Protein AF-G1VY86-F1 (afdb_monomer_lite)

pLDDT: mean 86.05, std 11.4, range [31.58, 97.0]

Sequence (255 aa):
QKHHSTPIHIIDHDHRFVSMQHLDGFFKLRDQIDYRALPAQANQNVLHMLYRDWKSFFAALADYKAHPDKYEAIPHIPRYADKDGYKPLIFTNQICKLRKDKHGWYVKFPKAVLQAGCVRDRYDLGKMDLHEQKLKEVRLIPNGDTIKLEIVCEIEIKEPTITIHEATRVTGIDIGVDNLMAIAFTSGHHPVLIKGNEIKAVNQYYNKQIAHYRSLLRTGKKDSKGIHQTKRMKRISEKRNRRVKDILHKAIQEK

Secondary structure (DSSP, 8-state):
------------SS--S--HHHHHHHHHHTT-HHHHSS-HHHHHHHHHHHHHHHHHHHHHHHHHHH-GGG-SS---PPPPPPTT----EEEETTT-EEEEETTEEEEE--THHHHTT-S-SEEEEES---TT-EEEEEEEEEETTEEEEEEEEE----------SS-SS-EEEEE-SSEEEEEEETTSPPPEEEE-HHHHHHHHHHHHHHHHHHHHHHTT--TTSS-S--HHHHHHHHHHHHHHHHHHHHHHH--

Radius of gyration: 25.01 Å; chains: 1; bounding box: 60×50×60 Å

Structure (mmCIF, N/CA/C/O backbone):
data_AF-G1VY86-F1
#
_entry.id   AF-G1VY86-F1
#
loop_
_atom_site.group_PDB
_atom_site.id
_atom_site.type_symbol
_atom_site.label_atom_id
_atom_site.label_alt_id
_atom_site.label_comp_id
_atom_site.label_asym_id
_atom_site.label_entity_id
_atom_site.label_seq_id
_atom_site.pdbx_PDB_ins_code
_atom_site.Cartn_x
_atom_site.Cartn_y
_atom_site.Cartn_z
_atom_site.occupancy
_atom_site.B_iso_or_equiv
_atom_site.auth_seq_id
_atom_site.auth_comp_id
_atom_site.auth_asym_id
_atom_site.auth_atom_id
_atom_site.pdbx_PDB_model_num
ATOM 1 N N . GLN A 1 1 ? 33.615 -15.834 11.668 1.00 35.56 1 GLN A N 1
ATOM 2 C CA . GLN A 1 1 ? 32.212 -16.134 11.301 1.00 35.56 1 GLN A CA 1
ATOM 3 C C . GLN A 1 1 ? 32.220 -16.849 9.959 1.00 35.56 1 GLN A C 1
ATOM 5 O O . GLN A 1 1 ? 32.679 -16.274 8.984 1.00 35.56 1 GLN A O 1
ATOM 10 N N . LYS A 1 2 ? 31.823 -18.126 9.915 1.00 31.58 2 LYS A N 1
ATOM 11 C CA . LYS A 1 2 ? 31.758 -18.892 8.662 1.00 31.58 2 LYS A CA 1
ATOM 12 C C . LYS A 1 2 ? 30.559 -18.390 7.857 1.00 31.58 2 LYS A C 1
ATOM 14 O O . LYS A 1 2 ? 29.426 -18.602 8.279 1.00 31.58 2 LYS A O 1
ATOM 19 N N . HIS A 1 3 ? 30.799 -17.726 6.729 1.00 33.22 3 HIS A N 1
ATOM 20 C CA . HIS A 1 3 ? 29.753 -17.449 5.748 1.00 33.22 3 HIS A CA 1
ATOM 21 C C . HIS A 1 3 ? 29.180 -18.790 5.276 1.00 33.22 3 HIS A C 1
ATOM 23 O O . HIS A 1 3 ? 29.860 -19.550 4.595 1.00 33.22 3 HIS A O 1
ATOM 29 N N . HIS A 1 4 ? 27.957 -19.121 5.686 1.00 38.41 4 HIS A N 1
ATOM 30 C CA . HIS A 1 4 ? 27.205 -20.211 5.073 1.00 38.41 4 HIS A CA 1
ATOM 31 C C . HIS A 1 4 ? 26.697 -19.703 3.725 1.00 38.41 4 HIS A C 1
ATOM 33 O O . HIS A 1 4 ? 25.624 -19.110 3.626 1.00 38.41 4 HIS A O 1
ATOM 39 N N . SER A 1 5 ? 27.511 -19.863 2.684 1.00 48.50 5 SER A N 1
ATOM 40 C CA . SER A 1 5 ? 27.048 -19.738 1.309 1.00 48.50 5 SER A CA 1
ATOM 41 C C . SER A 1 5 ? 26.059 -20.868 1.048 1.00 48.50 5 SER A C 1
ATOM 43 O O . SER A 1 5 ? 26.436 -22.035 0.981 1.00 48.50 5 SER A O 1
ATOM 45 N N . THR A 1 6 ? 24.778 -20.513 0.942 1.00 49.41 6 THR A N 1
ATOM 46 C CA . THR A 1 6 ? 23.747 -21.419 0.416 1.00 49.41 6 THR A CA 1
ATOM 47 C C . THR A 1 6 ? 24.239 -21.947 -0.937 1.00 49.41 6 THR A C 1
ATOM 49 O O . THR A 1 6 ? 24.677 -21.126 -1.750 1.00 49.41 6 THR A O 1
ATOM 52 N N . PRO A 1 7 ? 24.227 -23.266 -1.192 1.00 55.12 7 PRO A N 1
ATOM 53 C CA . PRO A 1 7 ? 24.690 -23.802 -2.462 1.00 55.12 7 PRO A CA 1
ATOM 54 C C . PRO A 1 7 ? 23.873 -23.209 -3.613 1.00 55.12 7 PRO A C 1
ATOM 56 O O . PRO A 1 7 ? 22.641 -23.200 -3.614 1.00 55.12 7 PRO A O 1
ATOM 59 N N . ILE A 1 8 ? 24.597 -22.667 -4.583 1.00 59.53 8 ILE A N 1
ATOM 60 C CA . ILE A 1 8 ? 24.054 -22.090 -5.803 1.00 59.53 8 ILE A CA 1
ATOM 61 C C . ILE A 1 8 ? 23.658 -23.269 -6.710 1.00 59.53 8 ILE A C 1
ATOM 63 O O . ILE A 1 8 ? 24.521 -23.937 -7.271 1.00 59.53 8 ILE A O 1
ATOM 67 N N . HIS A 1 9 ? 22.358 -23.577 -6.791 1.00 65.38 9 HIS A N 1
ATOM 68 C CA . HIS A 1 9 ? 21.833 -24.672 -7.622 1.00 65.38 9 HIS A CA 1
ATOM 69 C C . HIS A 1 9 ? 22.041 -24.409 -9.117 1.00 65.38 9 HIS A C 1
ATOM 71 O O . HIS A 1 9 ? 21.532 -23.422 -9.639 1.00 65.38 9 HIS A O 1
ATOM 77 N N . ILE A 1 10 ? 22.739 -25.300 -9.815 1.00 68.00 10 ILE A N 1
ATOM 78 C CA . ILE A 1 10 ? 22.984 -25.160 -11.254 1.00 68.00 10 ILE A CA 1
ATOM 79 C C . ILE A 1 10 ? 21.644 -25.183 -12.003 1.00 68.00 10 ILE A C 1
ATOM 81 O O . ILE A 1 10 ? 20.788 -26.020 -11.729 1.00 68.00 10 ILE A O 1
ATOM 85 N N . ILE A 1 11 ? 21.457 -24.240 -12.930 1.00 74.88 11 ILE A N 1
ATOM 86 C CA . ILE A 1 11 ? 20.290 -24.221 -13.815 1.00 74.88 11 ILE A CA 1
ATOM 87 C C . ILE A 1 11 ? 20.431 -25.403 -14.775 1.00 74.88 11 ILE A C 1
ATOM 89 O O . ILE A 1 11 ? 21.336 -25.414 -15.610 1.00 74.88 11 ILE A O 1
ATOM 93 N N . ASP A 1 12 ? 19.538 -26.377 -14.661 1.00 75.94 12 ASP A N 1
ATOM 94 C CA . ASP A 1 12 ? 19.493 -27.553 -15.523 1.00 75.94 12 ASP A CA 1
ATOM 95 C C . ASP A 1 12 ? 18.091 -27.743 -16.128 1.00 75.94 12 ASP A C 1
ATOM 97 O O . ASP A 1 12 ? 17.200 -26.894 -15.998 1.00 75.94 12 ASP A O 1
ATOM 101 N N . HIS A 1 13 ? 17.912 -28.842 -16.860 1.00 70.75 13 HIS A N 1
ATOM 102 C CA . HIS A 1 13 ? 16.651 -29.157 -17.521 1.00 70.75 13 HIS A CA 1
ATOM 103 C C . HIS A 1 13 ? 15.474 -29.288 -16.538 1.00 70.75 13 HIS A C 1
ATOM 105 O O . HIS A 1 13 ? 14.350 -28.914 -16.894 1.00 70.75 13 HIS A O 1
ATOM 111 N N . ASP A 1 14 ? 15.744 -29.755 -15.320 1.00 70.56 14 ASP A N 1
ATOM 112 C CA . ASP A 1 14 ? 14.761 -30.090 -14.291 1.00 70.56 14 ASP A CA 1
ATOM 113 C C . ASP A 1 14 ? 14.561 -28.926 -13.297 1.00 70.56 14 ASP A C 1
ATOM 115 O O . ASP A 1 14 ? 13.495 -28.779 -12.700 1.00 70.56 14 ASP A O 1
ATOM 119 N N . HIS A 1 15 ? 15.532 -28.010 -13.212 1.00 70.62 15 HIS A N 1
ATOM 120 C CA . HIS A 1 15 ? 15.561 -26.832 -12.342 1.00 70.62 15 HIS A CA 1
ATOM 121 C C . HIS A 1 15 ? 15.729 -25.535 -13.144 1.00 70.62 15 HIS A C 1
ATOM 123 O O . HIS A 1 15 ? 16.612 -24.712 -12.898 1.00 70.62 15 HIS A O 1
ATOM 129 N N . ARG A 1 16 ? 14.823 -25.312 -14.101 1.00 76.06 16 ARG A N 1
ATOM 130 C CA . ARG A 1 16 ? 14.854 -24.130 -14.986 1.00 76.06 16 ARG A CA 1
ATOM 131 C C . ARG A 1 16 ? 14.574 -22.803 -14.272 1.00 76.06 16 ARG A C 1
ATOM 133 O O . ARG A 1 16 ? 14.819 -21.738 -14.838 1.00 76.06 16 ARG A O 1
ATOM 140 N N . PHE A 1 17 ? 14.011 -22.837 -13.062 1.00 80.00 17 PHE A N 1
ATOM 141 C CA . PHE A 1 17 ? 13.655 -21.622 -12.334 1.00 80.00 17 PHE A CA 1
ATOM 142 C C . PHE A 1 17 ? 14.870 -21.029 -11.617 1.00 80.00 17 PHE A C 1
ATOM 144 O O . PHE A 1 17 ? 15.338 -21.540 -10.600 1.00 80.00 17 PHE A O 1
ATOM 151 N N . VAL A 1 18 ? 15.361 -19.913 -12.153 1.00 83.81 18 VAL A N 1
ATOM 152 C CA . VAL A 1 18 ? 16.572 -19.239 -11.678 1.00 83.81 18 VAL A CA 1
ATOM 153 C C . VAL A 1 18 ? 16.394 -18.735 -10.244 1.00 83.81 18 VAL A C 1
ATOM 155 O O . VAL A 1 18 ? 15.433 -18.030 -9.930 1.00 83.81 18 VAL A O 1
ATOM 158 N N . SER A 1 19 ? 17.334 -19.078 -9.359 1.00 84.25 19 SER A N 1
ATOM 159 C CA . SER A 1 19 ? 17.281 -18.624 -7.967 1.00 84.25 19 SER A CA 1
ATOM 160 C C . SER A 1 19 ? 17.554 -17.122 -7.842 1.00 84.25 19 SER A C 1
ATOM 162 O O . SER A 1 19 ? 18.208 -16.505 -8.684 1.00 84.25 19 SER A O 1
ATOM 164 N N . MET A 1 20 ? 17.105 -16.532 -6.732 1.00 86.25 20 MET A N 1
ATOM 165 C CA . MET A 1 20 ? 17.366 -15.123 -6.429 1.00 86.25 20 MET A CA 1
ATOM 166 C C . MET A 1 20 ? 18.861 -14.773 -6.471 1.00 86.25 20 MET A C 1
ATOM 168 O O . MET A 1 20 ? 19.255 -13.752 -7.024 1.00 86.25 20 MET A O 1
ATOM 172 N N . GLN A 1 21 ? 19.694 -15.638 -5.891 1.00 86.00 21 GLN A N 1
ATOM 173 C CA . GLN A 1 21 ? 21.137 -15.420 -5.787 1.00 86.00 21 GLN A CA 1
ATOM 174 C C . GLN A 1 21 ? 21.804 -15.398 -7.167 1.00 86.00 21 GLN A C 1
ATOM 176 O O . GLN A 1 21 ? 22.695 -14.584 -7.396 1.00 86.00 21 GLN A O 1
ATOM 181 N N . HIS A 1 22 ? 21.334 -16.233 -8.101 1.00 87.50 22 HIS A N 1
ATOM 182 C CA . HIS A 1 22 ? 21.799 -16.202 -9.487 1.00 87.50 22 HIS A CA 1
ATOM 183 C C . HIS A 1 22 ? 21.417 -14.908 -10.191 1.00 87.50 22 HIS A C 1
ATOM 185 O O . HIS A 1 22 ? 22.267 -14.318 -10.845 1.00 87.50 22 HIS A O 1
ATOM 191 N N . LEU A 1 23 ? 20.162 -14.464 -10.062 1.00 87.94 23 LEU A N 1
ATOM 192 C CA . LEU A 1 23 ? 19.707 -13.222 -10.694 1.00 87.94 23 LEU A CA 1
ATOM 193 C C . LEU A 1 23 ? 20.486 -12.017 -10.162 1.00 87.94 23 LEU A C 1
ATOM 195 O O . LEU A 1 23 ? 20.995 -11.220 -10.947 1.00 87.94 23 LEU A O 1
ATOM 199 N N . ASP A 1 24 ? 20.638 -11.922 -8.839 1.00 89.81 24 ASP A N 1
ATOM 200 C CA . ASP A 1 24 ? 21.428 -10.876 -8.186 1.00 89.81 24 ASP A CA 1
ATOM 201 C C . ASP A 1 24 ? 22.892 -10.894 -8.660 1.00 89.81 24 ASP A C 1
ATOM 203 O O . ASP A 1 24 ? 23.427 -9.871 -9.090 1.00 89.81 24 ASP A O 1
ATOM 207 N N . GLY A 1 25 ? 23.534 -12.067 -8.646 1.00 89.62 25 GLY A N 1
ATOM 208 C CA . GLY A 1 25 ? 24.905 -12.236 -9.126 1.00 89.62 25 GLY A CA 1
ATOM 209 C C . GLY A 1 25 ? 25.061 -11.876 -10.603 1.00 89.62 25 GLY A C 1
ATOM 210 O O . GLY A 1 25 ? 25.970 -11.130 -10.962 1.00 89.62 25 GLY A O 1
ATOM 211 N N . PHE A 1 26 ? 24.147 -12.338 -11.455 1.00 90.31 26 PHE A N 1
ATOM 212 C CA . PHE A 1 26 ? 24.155 -12.069 -12.890 1.00 90.31 26 PHE A CA 1
ATOM 213 C C . PHE A 1 26 ? 24.042 -10.573 -13.193 1.00 90.31 26 PHE A C 1
ATOM 215 O O . PHE A 1 26 ? 24.861 -10.046 -13.946 1.00 90.31 26 PHE A O 1
ATOM 222 N N . PHE A 1 27 ? 23.085 -9.864 -12.585 1.00 91.44 27 PHE A N 1
ATOM 223 C CA . PHE A 1 27 ? 22.933 -8.425 -12.814 1.00 91.44 27 PHE A CA 1
ATOM 224 C C . PHE A 1 27 ? 24.124 -7.618 -12.295 1.00 91.44 27 PHE A C 1
ATOM 226 O O . PHE A 1 27 ? 24.534 -6.656 -12.945 1.00 91.44 27 PHE A O 1
ATOM 233 N N . LYS A 1 28 ? 24.727 -8.032 -11.173 1.00 90.44 28 LYS A N 1
ATOM 234 C CA . LYS A 1 28 ? 25.961 -7.420 -10.659 1.00 90.44 28 LYS A CA 1
ATOM 235 C C . LYS A 1 28 ? 27.147 -7.629 -11.596 1.00 90.44 28 LYS A C 1
ATOM 237 O O . LYS A 1 28 ? 27.882 -6.674 -11.829 1.00 90.44 28 LYS A O 1
ATOM 242 N N . LEU A 1 29 ? 27.327 -8.847 -12.111 1.00 92.50 29 LEU A N 1
ATOM 243 C CA . LEU A 1 29 ? 28.411 -9.206 -13.034 1.00 92.50 29 LEU A CA 1
ATOM 244 C C . LEU A 1 29 ? 28.284 -8.489 -14.379 1.00 92.50 29 LEU A C 1
ATOM 246 O O . LEU A 1 29 ? 29.284 -8.084 -14.958 1.00 92.50 29 LEU A O 1
ATOM 250 N N . ARG A 1 30 ? 27.054 -8.324 -14.871 1.00 92.44 30 ARG A N 1
ATOM 251 C CA . ARG A 1 30 ? 26.753 -7.601 -16.115 1.00 92.44 30 ARG A CA 1
ATOM 252 C C . ARG A 1 30 ? 26.757 -6.082 -15.962 1.00 92.44 30 ARG A C 1
ATOM 254 O O . ARG A 1 30 ? 26.482 -5.401 -16.941 1.00 92.44 30 ARG A O 1
ATOM 261 N N . ASP A 1 31 ? 27.002 -5.594 -14.749 1.00 88.94 31 ASP A N 1
ATOM 262 C CA . ASP A 1 31 ? 26.865 -4.195 -14.353 1.00 88.94 31 ASP A CA 1
ATOM 263 C C . ASP A 1 31 ? 25.597 -3.536 -14.916 1.00 88.94 31 ASP A C 1
ATOM 265 O O . ASP A 1 31 ? 25.615 -2.491 -15.562 1.00 88.94 31 ASP A O 1
ATOM 269 N N . GLN A 1 32 ? 24.469 -4.225 -14.734 1.00 91.31 32 GLN A N 1
ATOM 270 C CA . GLN A 1 32 ? 23.229 -3.842 -15.389 1.00 91.31 32 GLN A CA 1
ATOM 271 C C . GLN A 1 32 ? 22.736 -2.490 -14.850 1.00 91.31 32 GLN A C 1
ATOM 273 O O . GLN A 1 32 ? 22.577 -2.313 -13.642 1.00 91.31 32 GLN A O 1
ATOM 278 N N . ILE A 1 33 ? 22.493 -1.548 -15.765 1.00 87.94 33 ILE A N 1
ATOM 279 C CA . ILE A 1 33 ? 22.252 -0.129 -15.456 1.00 87.94 33 ILE A CA 1
ATOM 280 C C . ILE A 1 33 ? 21.065 0.051 -14.499 1.00 87.94 33 ILE A C 1
ATOM 282 O O . ILE A 1 33 ? 21.202 0.716 -13.472 1.00 87.94 33 ILE A O 1
ATOM 286 N N . ASP A 1 34 ? 19.925 -0.587 -14.777 1.00 84.44 34 ASP A N 1
ATOM 287 C CA . ASP A 1 34 ? 18.718 -0.455 -13.945 1.00 84.44 34 ASP A CA 1
ATOM 288 C C . ASP A 1 34 ? 18.926 -1.058 -12.547 1.00 84.44 34 ASP A C 1
ATOM 290 O O . ASP A 1 34 ? 18.501 -0.499 -11.537 1.00 84.44 34 ASP A O 1
ATOM 294 N N . TYR A 1 35 ? 19.652 -2.173 -12.470 1.00 87.56 35 TYR A N 1
ATOM 295 C CA . TYR A 1 35 ? 20.001 -2.866 -11.239 1.00 87.56 35 TYR A CA 1
ATOM 296 C C . TYR A 1 35 ? 21.038 -2.112 -10.403 1.00 87.56 35 TYR A C 1
ATOM 298 O O . TYR A 1 35 ? 21.192 -2.382 -9.213 1.00 87.56 35 TYR A O 1
ATOM 306 N N . ARG A 1 36 ? 21.778 -1.171 -10.990 1.00 86.94 36 ARG A N 1
ATOM 307 C CA . ARG A 1 36 ? 22.724 -0.301 -10.278 1.00 86.94 36 ARG A CA 1
ATOM 308 C C . ARG A 1 36 ? 22.138 1.070 -9.947 1.00 86.94 36 ARG A C 1
ATOM 310 O O . ARG A 1 36 ? 22.728 1.785 -9.142 1.00 86.94 36 ARG A O 1
ATOM 317 N N . ALA A 1 37 ? 20.977 1.413 -10.506 1.00 83.81 37 ALA A N 1
ATOM 318 C CA . ALA A 1 37 ? 20.374 2.738 -10.381 1.00 83.81 37 ALA A CA 1
ATOM 319 C C . ALA A 1 37 ? 19.896 3.086 -8.957 1.00 83.81 37 ALA A C 1
ATOM 321 O O . ALA A 1 37 ? 19.818 4.261 -8.604 1.00 83.81 37 ALA A O 1
ATOM 322 N N . LEU A 1 38 ? 19.577 2.090 -8.121 1.00 82.81 38 LEU A N 1
ATOM 323 C CA . LEU A 1 38 ? 19.174 2.294 -6.719 1.00 82.81 38 LEU A CA 1
ATOM 324 C C . LEU A 1 38 ? 20.193 1.669 -5.749 1.00 82.81 38 LEU A C 1
ATOM 326 O O . LEU A 1 38 ? 21.076 0.918 -6.168 1.00 82.81 38 LEU A O 1
ATOM 330 N N . PRO A 1 39 ? 20.086 1.914 -4.428 1.00 85.31 39 PRO A N 1
ATOM 331 C CA . PRO A 1 39 ? 20.863 1.172 -3.439 1.00 85.31 39 PRO A CA 1
ATOM 332 C C . PRO A 1 39 ? 20.682 -0.339 -3.587 1.00 85.31 39 PRO A C 1
ATOM 334 O O . PRO A 1 39 ? 19.557 -0.805 -3.762 1.00 85.31 39 PRO A O 1
ATOM 337 N N . ALA A 1 40 ? 21.761 -1.106 -3.401 1.00 85.50 40 ALA A N 1
ATOM 338 C CA . ALA A 1 40 ? 21.763 -2.562 -3.578 1.00 85.50 40 ALA A CA 1
ATOM 339 C C . ALA A 1 40 ? 20.592 -3.271 -2.871 1.00 85.50 40 ALA A C 1
ATOM 341 O O . ALA A 1 40 ? 19.920 -4.103 -3.470 1.00 85.50 40 ALA A O 1
ATOM 342 N N . GLN A 1 41 ? 20.287 -2.886 -1.628 1.00 87.81 41 GLN A N 1
ATOM 343 C CA . GLN A 1 41 ? 19.166 -3.445 -0.865 1.00 87.81 41 GLN A CA 1
ATOM 344 C C . GLN A 1 41 ? 17.799 -3.185 -1.523 1.00 87.81 41 GLN A C 1
ATOM 346 O O . GLN A 1 41 ? 16.920 -4.044 -1.488 1.00 87.81 41 GLN A O 1
ATOM 351 N N . ALA A 1 42 ? 17.604 -2.004 -2.113 1.00 87.25 42 ALA A N 1
ATOM 352 C CA . ALA A 1 42 ? 16.364 -1.659 -2.796 1.00 87.25 42 ALA A CA 1
ATOM 353 C C . ALA A 1 42 ? 16.206 -2.470 -4.094 1.00 87.25 42 ALA A C 1
ATOM 355 O O . ALA A 1 42 ? 15.127 -3.003 -4.342 1.00 87.25 42 ALA A O 1
ATOM 356 N N . ASN A 1 43 ? 17.285 -2.654 -4.865 1.00 88.06 43 ASN A N 1
ATOM 357 C CA . ASN A 1 43 ? 17.255 -3.490 -6.074 1.00 88.06 43 ASN A CA 1
ATOM 358 C C . ASN A 1 43 ? 17.002 -4.960 -5.748 1.00 88.06 43 ASN A C 1
ATOM 360 O O . ASN A 1 43 ? 16.184 -5.607 -6.399 1.00 88.06 43 ASN A O 1
ATOM 364 N N . GLN A 1 44 ? 17.638 -5.477 -4.695 1.00 88.94 44 GLN A N 1
ATOM 365 C CA . GLN A 1 44 ? 17.370 -6.831 -4.216 1.00 88.94 44 GLN A CA 1
ATOM 366 C C . GLN A 1 44 ? 15.900 -6.997 -3.813 1.00 88.94 44 GLN A C 1
ATOM 368 O O . GLN A 1 44 ? 15.289 -8.004 -4.163 1.00 88.94 44 GLN A O 1
ATOM 373 N N . ASN A 1 45 ? 15.288 -6.004 -3.159 1.00 89.62 45 ASN A N 1
ATOM 374 C CA . ASN A 1 45 ? 13.855 -6.043 -2.851 1.00 89.62 45 ASN A CA 1
ATOM 375 C C . ASN A 1 45 ? 12.978 -6.092 -4.115 1.00 89.62 45 ASN A C 1
ATOM 377 O O . ASN A 1 45 ? 12.011 -6.853 -4.147 1.00 89.62 45 ASN A O 1
ATOM 381 N N . VAL A 1 46 ? 13.317 -5.335 -5.166 1.00 89.19 46 VAL A N 1
ATOM 382 C CA . VAL A 1 46 ? 12.606 -5.396 -6.459 1.00 89.19 46 VAL A CA 1
ATOM 383 C C . VAL A 1 46 ? 12.705 -6.795 -7.066 1.00 89.19 46 VAL A C 1
ATOM 385 O O . VAL A 1 46 ? 11.690 -7.355 -7.489 1.00 89.19 46 VAL A O 1
ATOM 388 N N . LEU A 1 47 ? 13.892 -7.407 -7.036 1.00 89.94 47 LEU A N 1
ATOM 389 C CA . LEU A 1 47 ? 14.046 -8.798 -7.455 1.00 89.94 47 LEU A CA 1
ATOM 390 C C . LEU A 1 47 ? 13.194 -9.733 -6.590 1.00 89.94 47 LEU A C 1
ATOM 392 O O . LEU A 1 47 ? 12.526 -10.611 -7.132 1.00 89.94 47 LEU A O 1
ATOM 396 N N . HIS A 1 48 ? 13.169 -9.555 -5.264 1.00 90.12 48 HIS A N 1
ATOM 397 C CA . HIS A 1 48 ? 12.366 -10.385 -4.354 1.00 90.12 48 HIS A CA 1
ATOM 398 C C . HIS A 1 48 ? 10.881 -10.324 -4.677 1.00 90.12 48 HIS A C 1
ATOM 400 O O . HIS A 1 48 ? 10.215 -11.360 -4.641 1.00 90.12 48 HIS A O 1
ATOM 406 N N . MET A 1 49 ? 10.372 -9.149 -5.040 1.00 90.00 49 MET A N 1
ATOM 407 C CA . MET A 1 49 ? 8.999 -9.009 -5.509 1.00 90.00 49 MET A CA 1
ATOM 408 C C . MET A 1 49 ? 8.764 -9.803 -6.794 1.00 90.00 49 MET A C 1
ATOM 410 O O . MET A 1 49 ? 7.858 -10.631 -6.824 1.00 90.00 49 MET A O 1
ATOM 414 N N . LEU A 1 50 ? 9.616 -9.632 -7.810 1.00 89.81 50 LEU A N 1
ATOM 415 C CA . LEU A 1 50 ? 9.508 -10.371 -9.071 1.00 89.81 50 LEU A CA 1
ATOM 416 C C . LEU A 1 50 ? 9.542 -11.889 -8.842 1.00 89.81 50 LEU A C 1
ATOM 418 O O . LEU A 1 50 ? 8.708 -12.630 -9.357 1.00 89.81 50 LEU A O 1
ATOM 422 N N . TYR A 1 51 ? 10.493 -12.356 -8.037 1.00 90.94 51 TYR A N 1
ATOM 423 C CA . TYR A 1 51 ? 10.657 -13.769 -7.717 1.00 90.94 51 TYR A CA 1
ATOM 424 C C . TYR A 1 51 ? 9.441 -14.335 -6.971 1.00 90.94 51 TYR A C 1
ATOM 426 O O . TYR A 1 51 ? 8.995 -15.446 -7.260 1.00 90.94 51 TYR A O 1
ATOM 434 N N . ARG A 1 52 ? 8.869 -13.565 -6.036 1.00 91.38 52 ARG A N 1
ATOM 435 C CA . ARG A 1 52 ? 7.632 -13.926 -5.334 1.00 91.38 52 ARG A CA 1
ATOM 436 C C . ARG A 1 52 ? 6.447 -14.018 -6.292 1.00 91.38 52 ARG A C 1
ATOM 438 O O . ARG A 1 52 ? 5.662 -14.955 -6.167 1.00 91.38 52 ARG A O 1
ATOM 445 N N . ASP A 1 53 ? 6.321 -13.086 -7.231 1.00 91.69 53 ASP A N 1
ATOM 446 C CA . ASP A 1 53 ? 5.225 -13.071 -8.202 1.00 91.69 53 ASP A CA 1
ATOM 447 C C . ASP A 1 53 ? 5.288 -14.313 -9.109 1.00 91.69 53 ASP A C 1
ATOM 449 O O . ASP A 1 53 ? 4.279 -14.992 -9.299 1.00 91.69 53 ASP A O 1
ATOM 453 N N . TRP A 1 54 ? 6.485 -14.699 -9.566 1.00 92.50 54 TRP A N 1
ATOM 454 C CA . TRP A 1 54 ? 6.690 -15.948 -10.311 1.00 92.50 54 TRP A CA 1
ATOM 455 C C . TRP A 1 54 ? 6.404 -17.201 -9.481 1.00 92.50 54 TRP A C 1
ATOM 457 O O . TRP A 1 54 ? 5.705 -18.096 -9.954 1.00 92.50 54 TRP A O 1
ATOM 467 N N . LYS A 1 55 ? 6.887 -17.270 -8.233 1.00 91.12 55 LYS A N 1
ATOM 468 C CA . LYS A 1 55 ? 6.561 -18.385 -7.326 1.00 91.12 55 LYS A CA 1
ATOM 469 C C . LYS A 1 55 ? 5.056 -18.529 -7.120 1.00 91.12 55 LYS A C 1
ATOM 471 O O . LYS A 1 55 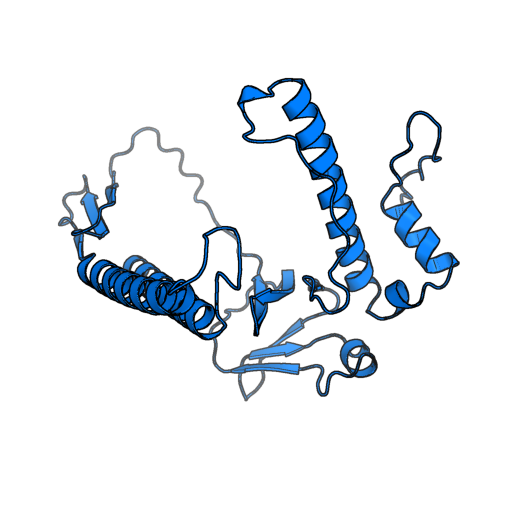? 4.537 -19.639 -7.173 1.00 91.12 55 LYS A O 1
ATOM 476 N N . SER A 1 56 ? 4.372 -17.407 -6.913 1.00 93.06 56 SER A N 1
ATOM 477 C CA . SER A 1 56 ? 2.921 -17.374 -6.716 1.00 93.06 56 SER A CA 1
ATOM 478 C C . SER A 1 56 ? 2.184 -17.835 -7.972 1.00 93.06 56 SER A C 1
ATOM 480 O O . SER A 1 56 ? 1.236 -18.604 -7.865 1.00 93.06 56 SER A O 1
ATOM 482 N N . PHE A 1 57 ? 2.652 -17.438 -9.161 1.00 94.44 57 PHE A N 1
ATOM 483 C CA . PHE A 1 57 ? 2.106 -17.916 -10.430 1.00 94.44 57 PHE A CA 1
ATOM 484 C C . PHE A 1 57 ? 2.231 -19.437 -10.583 1.00 94.44 57 PHE A C 1
ATOM 486 O O . PHE A 1 57 ? 1.240 -20.093 -10.888 1.00 94.44 57 PHE A O 1
ATOM 493 N N . PHE A 1 58 ? 3.414 -20.015 -10.344 1.00 92.50 58 PHE A N 1
ATOM 494 C CA . PHE A 1 58 ? 3.594 -21.465 -10.465 1.00 92.50 58 PHE A CA 1
ATOM 495 C C . PHE A 1 58 ? 2.763 -22.243 -9.440 1.00 92.50 58 PHE A C 1
ATOM 497 O O . PHE A 1 58 ? 2.181 -23.267 -9.792 1.00 92.50 58 PHE A O 1
ATOM 504 N N . ALA A 1 59 ? 2.662 -21.738 -8.206 1.00 93.38 59 ALA A N 1
ATOM 505 C CA . ALA A 1 59 ? 1.803 -22.324 -7.181 1.00 93.38 59 ALA A CA 1
ATOM 506 C C . ALA A 1 59 ? 0.322 -22.282 -7.592 1.00 93.38 59 ALA A C 1
ATOM 508 O O . ALA A 1 59 ? -0.354 -23.307 -7.546 1.00 93.38 59 ALA A O 1
ATOM 509 N N . ALA A 1 60 ? -0.160 -21.131 -8.071 1.00 95.19 60 ALA A N 1
ATOM 510 C CA . ALA A 1 60 ? -1.528 -20.982 -8.561 1.00 95.19 60 ALA A CA 1
ATOM 511 C C . ALA A 1 60 ? -1.803 -21.872 -9.780 1.00 95.19 60 ALA A C 1
ATOM 513 O O . ALA A 1 60 ? -2.867 -22.467 -9.881 1.00 95.19 60 ALA A O 1
ATOM 514 N N . LEU A 1 61 ? -0.845 -22.007 -10.703 1.00 95.12 61 LEU A N 1
ATOM 515 C CA . LEU A 1 61 ? -0.986 -22.873 -11.874 1.00 95.12 61 LEU A CA 1
ATOM 516 C C . LEU A 1 61 ? -1.060 -24.356 -11.487 1.00 95.12 61 LEU A C 1
ATOM 518 O O . LEU A 1 61 ? -1.811 -25.108 -12.104 1.00 95.12 61 LEU A O 1
ATOM 522 N N . ALA A 1 62 ? -0.285 -24.786 -10.490 1.00 94.44 62 ALA A N 1
ATOM 523 C CA . ALA A 1 62 ? -0.353 -26.147 -9.968 1.00 94.44 62 ALA A CA 1
ATOM 52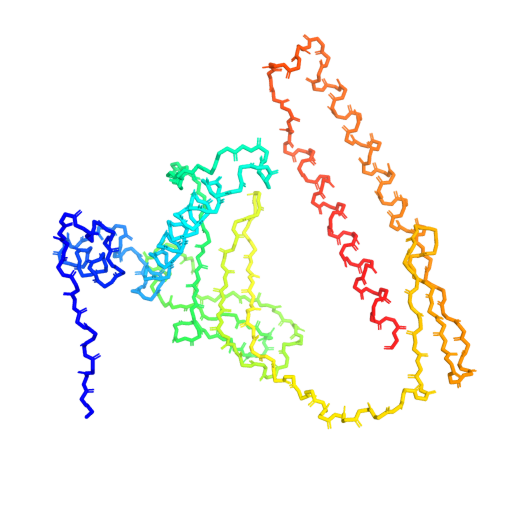4 C C . ALA A 1 62 ? -1.703 -26.422 -9.284 1.00 94.44 62 ALA A C 1
ATOM 526 O O . ALA A 1 62 ? -2.327 -27.438 -9.582 1.00 94.44 62 ALA A O 1
ATOM 527 N N . ASP A 1 63 ? -2.184 -25.499 -8.444 1.00 96.88 63 ASP A N 1
ATOM 528 C CA . ASP A 1 63 ? -3.492 -25.624 -7.785 1.00 96.88 63 ASP A CA 1
ATOM 529 C C . ASP A 1 63 ? -4.645 -25.574 -8.797 1.00 96.88 63 ASP A C 1
ATOM 531 O O . ASP A 1 63 ? -5.547 -26.397 -8.719 1.00 96.88 63 ASP A O 1
ATOM 535 N N . TYR A 1 64 ? -4.572 -24.720 -9.822 1.00 96.19 64 TYR A N 1
ATOM 536 C CA . TYR A 1 64 ? -5.541 -24.695 -10.924 1.00 96.19 64 TYR A CA 1
ATOM 537 C C . TYR A 1 64 ? -5.608 -26.028 -11.677 1.00 96.19 64 TYR A C 1
ATOM 539 O O . TYR A 1 64 ? -6.691 -26.484 -12.023 1.00 96.19 64 TYR A O 1
ATOM 547 N N . LYS A 1 65 ? -4.465 -26.682 -11.935 1.00 94.75 65 LYS A N 1
ATOM 548 C CA . LYS A 1 65 ? -4.445 -27.999 -12.597 1.00 94.75 65 LYS A CA 1
ATOM 549 C C . LYS A 1 65 ? -5.136 -29.080 -11.763 1.00 94.75 65 LYS A C 1
ATOM 551 O O . LYS A 1 65 ? -5.723 -29.986 -12.344 1.00 94.75 65 LYS A O 1
ATOM 556 N N . ALA A 1 66 ? -5.045 -28.997 -10.436 1.00 96.75 66 ALA A N 1
ATOM 557 C CA . ALA A 1 66 ? -5.694 -29.932 -9.519 1.00 96.75 66 ALA A CA 1
ATOM 558 C C . ALA A 1 66 ? -7.170 -29.582 -9.257 1.00 96.75 66 ALA A C 1
ATOM 560 O O . ALA A 1 66 ? -7.995 -30.479 -9.103 1.00 96.75 66 ALA A O 1
ATOM 561 N N . HIS A 1 67 ? -7.498 -28.288 -9.221 1.00 96.38 67 HIS A N 1
ATOM 562 C CA . HIS A 1 67 ? -8.803 -27.746 -8.841 1.00 96.38 67 HIS A CA 1
ATOM 563 C C . HIS A 1 67 ? -9.239 -26.590 -9.760 1.00 96.38 67 HIS A C 1
ATOM 565 O O . HIS A 1 67 ? -9.265 -25.432 -9.325 1.00 96.38 67 HIS A O 1
ATOM 571 N N . PRO A 1 68 ? -9.579 -26.859 -11.036 1.00 94.31 68 PRO A N 1
ATOM 572 C CA . PRO A 1 68 ? -9.973 -25.803 -11.971 1.00 94.31 68 PRO A CA 1
ATOM 573 C C . PRO A 1 68 ? -11.219 -25.024 -11.522 1.00 94.31 68 PRO A C 1
ATOM 575 O O . PRO A 1 68 ? -11.349 -23.842 -11.818 1.00 94.31 68 PRO A O 1
ATOM 578 N N . ASP A 1 69 ? -12.113 -25.672 -10.773 1.00 96.62 69 ASP A N 1
ATOM 579 C CA . ASP A 1 69 ? -13.378 -25.141 -10.256 1.00 96.62 69 ASP A CA 1
ATOM 580 C C . ASP A 1 69 ? -13.211 -24.001 -9.237 1.00 96.62 69 ASP A C 1
ATOM 582 O O . ASP A 1 69 ? -14.103 -23.165 -9.099 1.00 96.62 69 ASP A O 1
ATOM 586 N N . LYS A 1 70 ? -12.054 -23.907 -8.567 1.00 95.69 70 LYS A N 1
ATOM 587 C CA . LYS A 1 70 ? -11.741 -22.805 -7.638 1.00 95.69 70 LYS A CA 1
ATOM 588 C C . LYS A 1 70 ? -11.463 -21.472 -8.343 1.00 95.69 70 LYS A C 1
ATOM 590 O O . LYS A 1 70 ? -11.333 -20.447 -7.673 1.00 95.69 70 LYS A O 1
ATOM 595 N N . TYR A 1 71 ? -11.318 -21.474 -9.668 1.00 94.62 71 TYR A N 1
ATOM 596 C CA . TYR A 1 71 ? -10.833 -20.333 -10.434 1.00 94.62 71 TYR A CA 1
ATOM 597 C C . TYR A 1 71 ? -11.820 -19.933 -11.529 1.00 94.62 71 TYR A C 1
ATOM 599 O O . TYR A 1 71 ? -12.267 -20.752 -12.322 1.00 94.62 71 TYR A O 1
ATOM 607 N N . GLU A 1 72 ? -12.083 -18.631 -11.646 1.00 93.88 72 GLU A N 1
ATOM 608 C CA . GLU A 1 72 ? -12.876 -18.088 -12.758 1.00 93.88 72 GLU A CA 1
ATOM 609 C C . GLU A 1 72 ? -12.120 -18.135 -14.100 1.00 93.88 72 GLU A C 1
ATOM 611 O O . GLU A 1 72 ? -12.729 -18.102 -15.168 1.00 93.88 72 GLU A O 1
ATOM 616 N N . ALA A 1 73 ? -10.784 -18.182 -14.057 1.00 93.44 73 ALA A N 1
ATOM 617 C CA . ALA A 1 73 ? -9.920 -18.230 -15.231 1.00 93.44 73 ALA A CA 1
ATOM 618 C C . ALA A 1 73 ? -8.549 -18.832 -14.900 1.00 93.44 73 ALA A C 1
ATOM 620 O O . ALA A 1 73 ? -8.098 -18.811 -13.754 1.00 93.44 73 ALA A O 1
ATOM 621 N N . ILE A 1 74 ? -7.844 -19.297 -15.935 1.00 94.12 74 ILE A N 1
ATOM 622 C CA . ILE A 1 74 ? -6.479 -19.807 -15.800 1.00 94.12 74 ILE A CA 1
ATOM 623 C C . ILE A 1 74 ? -5.529 -18.729 -15.231 1.00 94.12 74 ILE A C 1
ATOM 625 O O . ILE A 1 74 ? -5.580 -17.568 -15.663 1.00 94.12 74 ILE A O 1
ATOM 629 N N . PRO A 1 75 ? -4.635 -19.072 -14.283 1.00 95.06 75 PRO A N 1
ATOM 630 C CA . PRO A 1 75 ? -3.599 -18.158 -13.816 1.00 95.06 75 PRO A CA 1
ATOM 631 C C . PRO A 1 75 ? -2.725 -17.662 -14.972 1.00 95.06 75 PRO A C 1
ATOM 633 O O . PRO A 1 75 ? -2.332 -18.429 -15.850 1.00 95.06 75 PRO A O 1
ATOM 636 N N . HIS A 1 76 ? -2.395 -16.371 -14.963 1.00 92.94 76 HIS A N 1
ATOM 637 C CA . HIS A 1 76 ? -1.579 -15.738 -16.000 1.00 92.94 76 HIS A CA 1
ATOM 638 C C . HIS A 1 76 ? -0.179 -15.416 -15.480 1.00 92.94 76 HIS A C 1
ATOM 640 O O . HIS A 1 76 ? -0.014 -15.048 -14.316 1.00 92.94 76 HIS A O 1
ATOM 646 N N . ILE A 1 77 ? 0.819 -15.499 -16.365 1.00 93.56 77 ILE A N 1
ATOM 647 C CA . ILE A 1 77 ? 2.197 -15.124 -16.035 1.00 93.56 77 ILE A CA 1
ATOM 648 C C . ILE A 1 77 ? 2.290 -13.652 -15.591 1.00 93.56 77 ILE A C 1
ATOM 650 O O . ILE A 1 77 ? 1.530 -12.809 -16.094 1.00 93.56 77 ILE A O 1
ATOM 654 N N . PRO A 1 78 ? 3.240 -13.307 -14.699 1.00 90.50 78 PRO A N 1
ATOM 655 C CA . PRO A 1 78 ? 3.540 -11.917 -14.382 1.00 90.50 78 PRO A CA 1
ATOM 656 C C . PRO A 1 78 ? 3.878 -11.130 -15.653 1.00 90.50 78 PRO A C 1
ATOM 658 O O . PRO A 1 78 ? 4.704 -11.552 -16.463 1.00 90.50 78 PRO A O 1
ATOM 661 N N . ARG A 1 79 ? 3.226 -9.980 -15.840 1.00 89.25 79 ARG A N 1
ATOM 662 C CA . ARG A 1 79 ? 3.457 -9.106 -16.999 1.00 89.25 79 ARG A CA 1
ATOM 663 C C . ARG A 1 79 ? 4.581 -8.113 -16.723 1.00 89.25 79 ARG A C 1
ATOM 665 O O . ARG A 1 79 ? 4.844 -7.760 -15.571 1.00 89.25 79 ARG A O 1
ATOM 672 N N . TYR A 1 80 ? 5.198 -7.626 -17.797 1.00 87.06 80 TYR A N 1
ATOM 673 C CA . TYR A 1 80 ? 6.140 -6.512 -17.729 1.00 87.06 80 TYR A CA 1
ATOM 674 C C . TYR A 1 80 ? 5.509 -5.282 -17.066 1.00 87.06 80 TYR A C 1
ATOM 676 O O . TYR A 1 80 ? 4.291 -5.088 -17.099 1.00 87.06 80 TYR A O 1
ATOM 684 N N . ALA A 1 81 ? 6.349 -4.460 -16.437 1.00 84.50 81 ALA A N 1
ATOM 685 C CA . ALA A 1 81 ? 5.926 -3.143 -15.987 1.00 84.50 81 ALA A CA 1
ATOM 686 C C . ALA A 1 81 ? 5.562 -2.275 -17.200 1.00 84.50 81 ALA A C 1
ATOM 688 O O . ALA A 1 81 ? 6.197 -2.381 -18.250 1.00 84.50 81 ALA A O 1
ATOM 689 N N . ASP A 1 82 ? 4.562 -1.409 -17.043 1.00 85.12 82 ASP A N 1
ATOM 690 C CA . ASP A 1 82 ? 4.279 -0.393 -18.052 1.00 85.12 82 ASP A CA 1
ATOM 691 C C . ASP A 1 82 ? 5.508 0.512 -18.210 1.00 85.12 82 ASP A C 1
ATOM 693 O O . ASP A 1 82 ? 6.161 0.838 -17.218 1.00 85.12 82 ASP A O 1
ATOM 697 N N . LYS A 1 83 ? 5.811 0.932 -19.444 1.00 82.44 83 LYS A N 1
ATOM 698 C CA . LYS A 1 83 ? 7.018 1.710 -19.777 1.00 82.44 83 LYS A CA 1
ATOM 699 C C . LYS A 1 83 ? 7.199 2.958 -18.901 1.00 82.44 83 LYS A C 1
ATOM 701 O O . LYS A 1 83 ? 8.307 3.233 -18.463 1.00 82.44 83 LYS A O 1
ATOM 706 N N . ASP A 1 84 ? 6.098 3.648 -18.612 1.00 82.75 84 ASP A N 1
ATOM 707 C CA . ASP A 1 84 ? 6.049 4.845 -17.759 1.00 82.75 84 ASP A CA 1
ATOM 708 C C . ASP A 1 84 ? 5.278 4.578 -16.450 1.00 82.75 84 ASP A C 1
ATOM 710 O O . ASP A 1 84 ? 4.735 5.481 -15.810 1.00 82.75 84 ASP A O 1
ATOM 714 N N . GLY A 1 85 ? 5.156 3.301 -16.084 1.00 83.06 85 GLY A N 1
ATOM 715 C CA . GLY A 1 85 ? 4.478 2.857 -14.880 1.00 83.06 85 GLY A CA 1
ATOM 716 C C . GLY A 1 85 ? 5.375 2.946 -13.655 1.00 83.06 85 GLY A C 1
ATOM 717 O O . GLY A 1 85 ? 6.593 2.803 -13.719 1.00 83.06 85 GLY A O 1
ATOM 718 N N . TYR A 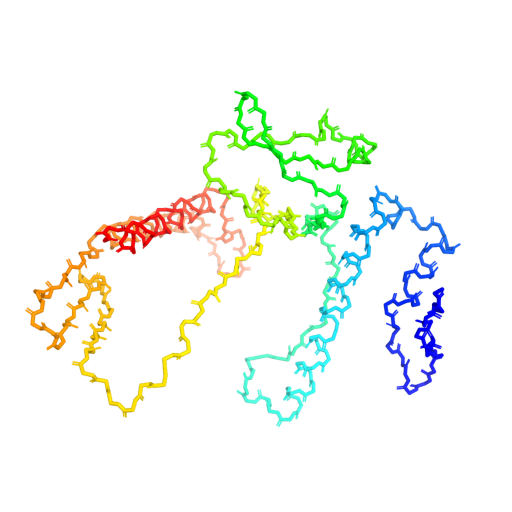1 86 ? 4.748 3.105 -12.495 1.00 86.88 86 TYR A N 1
ATOM 719 C CA . TYR A 1 86 ? 5.448 3.047 -11.219 1.00 86.88 86 TYR A CA 1
ATOM 720 C C . TYR A 1 86 ? 5.277 1.668 -10.580 1.00 86.88 86 TYR A C 1
ATOM 722 O O . TYR A 1 86 ? 4.202 1.062 -10.641 1.00 86.88 86 TYR A O 1
ATOM 730 N N . LYS A 1 87 ? 6.322 1.187 -9.904 1.00 88.25 87 LYS A N 1
ATOM 731 C CA . LYS A 1 87 ? 6.286 -0.024 -9.075 1.00 88.25 87 LYS A CA 1
ATOM 732 C C . LYS A 1 87 ? 6.578 0.319 -7.612 1.00 88.25 87 LYS A C 1
ATOM 734 O O . LYS A 1 87 ? 7.189 1.354 -7.344 1.00 88.25 87 LYS A O 1
ATOM 739 N N . PRO A 1 88 ? 6.131 -0.519 -6.661 1.00 91.06 88 PRO A N 1
ATOM 740 C CA . PRO A 1 88 ? 6.496 -0.359 -5.263 1.00 91.06 88 PRO A CA 1
ATOM 741 C C . PRO A 1 88 ? 8.011 -0.336 -5.059 1.00 91.06 88 PRO A C 1
ATOM 743 O O . PRO A 1 88 ? 8.723 -1.171 -5.614 1.00 91.06 88 PRO A O 1
ATOM 746 N N . LEU A 1 89 ? 8.484 0.583 -4.219 1.00 91.62 89 LEU A N 1
ATOM 747 C CA . LEU A 1 89 ? 9.885 0.676 -3.814 1.00 91.62 89 LEU A CA 1
ATOM 748 C C . LEU A 1 89 ? 9.993 0.557 -2.294 1.00 91.62 89 LEU A C 1
ATOM 750 O O . LEU A 1 89 ? 9.307 1.273 -1.567 1.00 91.62 89 LEU A O 1
ATOM 754 N N . ILE A 1 90 ? 10.846 -0.347 -1.811 1.00 93.56 90 ILE A N 1
ATOM 755 C CA . ILE A 1 90 ? 10.947 -0.686 -0.386 1.00 93.56 90 ILE A CA 1
ATOM 756 C C . ILE A 1 90 ? 12.352 -0.382 0.126 1.00 93.56 90 ILE A C 1
ATOM 758 O O . ILE A 1 90 ? 13.335 -0.972 -0.330 1.00 93.56 90 ILE A O 1
ATOM 762 N N . PHE A 1 91 ? 12.427 0.484 1.133 1.00 93.44 91 PHE A N 1
ATOM 763 C CA . PHE A 1 91 ? 13.639 0.789 1.878 1.00 93.44 91 PHE A CA 1
ATOM 764 C C . PHE A 1 91 ? 13.563 0.164 3.267 1.00 93.44 91 PHE A C 1
ATOM 766 O O . PHE A 1 91 ? 12.751 0.568 4.095 1.00 93.44 91 PHE A O 1
ATOM 773 N N . THR A 1 92 ? 14.428 -0.802 3.552 1.00 92.62 92 THR A N 1
ATOM 774 C CA . THR A 1 92 ? 14.483 -1.410 4.886 1.00 92.62 92 THR A CA 1
ATOM 775 C C . THR A 1 92 ? 15.091 -0.445 5.904 1.00 92.62 92 THR A C 1
ATOM 777 O O . THR A 1 92 ? 15.772 0.529 5.559 1.00 92.62 92 THR A O 1
ATOM 780 N N . ASN A 1 93 ? 14.899 -0.748 7.183 1.00 91.88 93 ASN A N 1
ATOM 781 C CA . ASN A 1 93 ? 15.492 -0.016 8.300 1.00 91.88 93 ASN A CA 1
ATOM 782 C C . ASN A 1 93 ? 17.035 -0.015 8.323 1.00 91.88 93 ASN A C 1
ATOM 784 O O . ASN A 1 93 ? 17.639 0.730 9.098 1.00 91.88 93 ASN A O 1
ATOM 788 N N . GLN A 1 94 ? 17.695 -0.821 7.484 1.00 90.12 94 GLN A N 1
ATOM 789 C CA . GLN A 1 94 ? 19.150 -0.809 7.326 1.00 90.12 94 GLN A CA 1
ATOM 790 C C . GLN A 1 94 ? 19.617 0.481 6.643 1.00 90.12 94 GLN A C 1
ATOM 792 O O . GLN A 1 94 ? 20.554 1.123 7.117 1.00 90.12 94 GLN A O 1
ATOM 797 N N . ILE A 1 95 ? 18.915 0.893 5.583 1.00 91.31 95 ILE A N 1
ATOM 798 C CA . ILE A 1 95 ? 19.285 2.034 4.731 1.00 91.31 95 ILE A CA 1
ATOM 799 C C . ILE A 1 95 ? 18.391 3.264 4.929 1.00 91.31 95 ILE A C 1
ATOM 801 O O . ILE A 1 95 ? 18.776 4.363 4.538 1.00 91.31 95 ILE A O 1
ATOM 805 N N . CYS A 1 96 ? 17.219 3.097 5.541 1.00 93.56 96 CYS A N 1
ATOM 806 C CA . CYS A 1 96 ? 16.276 4.168 5.845 1.00 93.56 96 CYS A CA 1
ATOM 807 C C . CYS A 1 96 ? 16.064 4.271 7.354 1.00 93.56 96 CYS A C 1
ATOM 809 O O . CYS A 1 96 ? 15.999 3.256 8.045 1.00 93.56 96 CYS A O 1
ATOM 811 N N . LYS A 1 97 ? 15.962 5.491 7.885 1.00 92.88 97 LYS A N 1
ATOM 812 C CA . LYS A 1 97 ? 15.817 5.734 9.328 1.00 92.88 97 LYS A CA 1
ATOM 813 C C . LYS A 1 97 ? 14.609 6.617 9.609 1.00 92.88 97 LYS A C 1
ATOM 815 O O . LYS A 1 97 ? 14.373 7.580 8.886 1.00 92.88 97 LYS A O 1
ATOM 820 N N . LEU A 1 98 ? 13.897 6.321 10.689 1.00 92.25 98 LEU A N 1
ATOM 821 C CA . LEU A 1 98 ? 12.899 7.212 11.270 1.00 92.25 98 LEU A CA 1
ATOM 822 C C . LEU A 1 98 ? 13.583 8.017 12.380 1.00 92.25 98 LEU A C 1
ATOM 824 O O . LEU A 1 98 ? 14.281 7.439 13.212 1.00 92.25 98 LEU A O 1
ATOM 828 N N . ARG A 1 99 ? 13.472 9.346 12.348 1.00 91.31 99 ARG A N 1
ATOM 829 C CA . ARG A 1 99 ? 14.156 10.248 13.286 1.00 91.31 99 ARG A CA 1
ATOM 830 C C . ARG A 1 99 ? 13.221 11.361 13.742 1.00 91.31 99 ARG A C 1
ATOM 832 O O . ARG A 1 99 ? 12.252 11.674 13.056 1.00 91.31 99 ARG A O 1
ATOM 839 N N . LYS A 1 100 ? 13.552 11.980 14.873 1.00 90.56 100 LYS A N 1
ATOM 840 C CA . LYS A 1 100 ? 12.841 13.132 15.433 1.00 90.56 100 LYS A CA 1
ATOM 841 C C . LYS A 1 100 ? 13.821 14.278 15.661 1.00 90.56 100 LYS A C 1
ATOM 843 O O . LYS A 1 100 ? 14.926 14.055 16.150 1.00 90.56 100 LYS A O 1
ATOM 848 N N . ASP A 1 101 ? 13.428 15.487 15.284 1.00 91.25 101 ASP A N 1
ATOM 849 C CA . ASP A 1 101 ? 14.126 16.727 15.631 1.00 91.25 101 ASP A CA 1
ATOM 850 C C . ASP A 1 101 ? 13.139 17.763 16.203 1.00 91.25 101 ASP A C 1
ATOM 852 O O . ASP A 1 101 ? 11.982 17.449 16.493 1.00 91.25 101 ASP A O 1
ATOM 856 N N . LYS A 1 102 ? 13.591 19.013 16.371 1.00 90.38 102 LYS A N 1
ATOM 857 C CA . LYS A 1 102 ? 12.769 20.120 16.889 1.00 90.38 102 LYS A CA 1
ATOM 858 C C . LYS A 1 102 ? 11.521 20.440 16.047 1.00 90.38 102 LYS A C 1
ATOM 860 O O . LYS A 1 102 ? 10.602 21.074 16.556 1.00 90.38 102 LYS A O 1
ATOM 865 N N . HIS A 1 103 ? 11.472 20.028 14.780 1.00 88.50 103 HIS A N 1
ATOM 866 C CA . HIS A 1 103 ? 10.349 20.256 13.866 1.00 88.50 103 HIS A CA 1
ATOM 867 C C . HIS A 1 103 ? 9.376 19.067 13.798 1.00 88.50 103 HIS A C 1
ATOM 869 O O . HIS A 1 103 ? 8.300 19.194 13.212 1.00 88.50 103 HIS A O 1
ATOM 875 N N . GLY A 1 104 ? 9.715 17.940 14.429 1.00 90.94 104 GLY A N 1
ATOM 876 C CA . GLY A 1 104 ? 8.889 16.738 14.484 1.00 90.94 104 GLY A CA 1
ATOM 877 C C . GLY A 1 104 ? 9.600 15.507 13.930 1.00 90.94 104 GLY A C 1
ATOM 878 O O . GLY A 1 104 ? 10.830 15.442 13.864 1.00 90.94 104 GLY A O 1
ATOM 879 N N . TRP A 1 105 ? 8.812 14.500 13.565 1.00 92.62 105 TRP A N 1
ATOM 880 C CA . TRP A 1 105 ? 9.316 13.268 12.973 1.00 92.62 105 TRP A CA 1
ATOM 881 C C . TRP A 1 105 ? 9.596 13.437 11.482 1.00 92.62 105 TRP A C 1
ATOM 883 O O . TRP A 1 105 ? 8.903 14.168 10.772 1.00 92.62 105 TRP A O 1
ATOM 893 N N . TYR A 1 106 ? 10.597 12.716 10.992 1.00 93.44 106 TYR A N 1
ATOM 894 C CA . TYR A 1 106 ? 10.928 12.651 9.578 1.00 93.44 106 TYR A CA 1
ATOM 895 C C . TYR A 1 106 ? 11.525 11.294 9.202 1.00 93.44 106 TYR A C 1
ATOM 897 O O . TYR A 1 106 ? 12.186 10.620 9.999 1.00 93.44 106 TYR A O 1
ATOM 905 N N . VAL A 1 107 ? 11.320 10.915 7.944 1.00 94.19 107 VAL A N 1
ATOM 906 C CA . VAL A 1 107 ? 12.004 9.787 7.313 1.00 94.19 107 VAL A CA 1
ATOM 907 C C . VAL A 1 107 ? 13.295 10.291 6.681 1.00 94.19 107 VAL A C 1
ATOM 909 O O . VAL A 1 107 ? 13.285 11.244 5.900 1.00 94.19 107 VAL A O 1
ATOM 912 N N . LYS A 1 108 ? 14.411 9.640 7.006 1.00 94.75 108 LYS A N 1
ATOM 913 C CA . LYS A 1 108 ? 15.717 9.852 6.384 1.00 94.75 108 LYS A CA 1
ATOM 914 C C . LYS A 1 108 ? 16.009 8.703 5.420 1.00 94.75 108 LYS A C 1
ATOM 916 O O . LYS A 1 108 ? 16.278 7.582 5.854 1.00 94.75 108 LYS A O 1
ATOM 921 N N . PHE A 1 109 ? 15.965 9.005 4.131 1.00 94.12 109 PHE A N 1
ATOM 922 C CA . PHE A 1 109 ? 16.313 8.102 3.038 1.00 94.12 109 PHE A CA 1
ATOM 923 C C . PHE A 1 109 ? 17.839 7.998 2.859 1.00 94.12 109 PHE A C 1
ATOM 925 O O . PHE A 1 109 ? 18.580 8.874 3.321 1.00 94.12 109 PHE A O 1
ATOM 932 N N . PRO A 1 110 ? 18.343 6.942 2.194 1.00 92.06 110 PRO A N 1
ATOM 933 C CA . PRO A 1 110 ? 19.763 6.842 1.864 1.00 92.06 110 PRO A CA 1
ATOM 934 C C . PRO A 1 110 ? 20.170 7.936 0.871 1.00 92.06 110 PRO A C 1
ATOM 936 O O . PRO A 1 110 ? 19.432 8.221 -0.066 1.00 92.06 110 PRO A O 1
ATOM 939 N N . LYS A 1 111 ? 21.384 8.489 1.003 1.00 90.12 111 LYS A N 1
ATOM 940 C CA . LYS A 1 111 ? 21.890 9.572 0.130 1.00 90.12 111 LYS A CA 1
ATOM 941 C C . LYS A 1 111 ? 21.839 9.257 -1.368 1.00 90.12 111 LYS A C 1
ATOM 943 O O . LYS A 1 111 ? 21.734 10.172 -2.171 1.00 90.12 111 LYS A O 1
ATOM 948 N N . ALA A 1 112 ? 21.880 7.982 -1.742 1.00 85.31 112 ALA A N 1
ATOM 949 C CA . ALA A 1 112 ? 21.732 7.537 -3.125 1.00 85.31 112 ALA A CA 1
ATOM 950 C C . ALA A 1 112 ? 20.424 8.009 -3.792 1.00 85.31 112 ALA A C 1
ATOM 952 O O . ALA A 1 112 ? 20.396 8.163 -5.005 1.00 85.31 112 ALA A O 1
ATOM 953 N N . VAL A 1 113 ? 19.360 8.326 -3.036 1.00 86.31 113 VAL A N 1
ATOM 954 C CA . VAL A 1 113 ? 18.161 8.941 -3.640 1.00 86.31 113 VAL A CA 1
ATOM 955 C C . VAL A 1 113 ? 18.458 10.318 -4.240 1.00 86.31 113 VAL A C 1
ATOM 957 O O . VAL A 1 113 ? 17.833 10.694 -5.223 1.00 86.31 113 VAL A O 1
ATOM 960 N N . LEU A 1 114 ? 19.435 11.055 -3.695 1.00 88.31 114 LEU A N 1
ATOM 961 C CA . LEU A 1 114 ? 19.884 12.333 -4.257 1.00 88.31 114 LEU A CA 1
ATOM 962 C C . LEU A 1 114 ? 20.580 12.124 -5.605 1.00 88.31 114 LEU A C 1
ATOM 964 O O . LEU A 1 114 ? 20.364 12.890 -6.536 1.00 88.31 114 LEU A O 1
ATOM 968 N N . GLN A 1 115 ? 21.375 11.056 -5.722 1.00 84.00 115 GLN A N 1
ATOM 969 C CA . GLN A 1 115 ? 22.039 10.671 -6.974 1.00 84.00 115 GLN A CA 1
ATOM 970 C C . GLN A 1 115 ? 21.022 10.243 -8.039 1.00 84.00 115 GLN A C 1
ATOM 972 O O . GLN A 1 115 ? 21.227 10.498 -9.219 1.00 84.00 115 GLN A O 1
ATOM 977 N N . ALA A 1 116 ? 19.895 9.667 -7.613 1.00 79.69 116 ALA A N 1
ATOM 978 C CA . ALA A 1 116 ? 18.756 9.345 -8.469 1.00 79.69 116 ALA A CA 1
ATOM 979 C C . ALA A 1 116 ? 17.862 10.563 -8.808 1.00 79.69 116 ALA A C 1
ATOM 981 O O . ALA A 1 116 ? 16.811 10.394 -9.422 1.00 79.69 116 ALA A O 1
ATOM 982 N N . GLY A 1 117 ? 18.248 11.783 -8.410 1.00 83.00 117 GLY A N 1
ATOM 983 C CA . GLY A 1 117 ? 17.553 13.024 -8.770 1.00 83.00 117 GLY A CA 1
ATOM 984 C C . GLY A 1 117 ? 16.530 13.537 -7.750 1.00 83.00 117 GLY A C 1
ATOM 985 O O . GLY A 1 117 ? 15.836 14.516 -8.026 1.00 83.00 117 GLY A O 1
ATOM 986 N N . CYS A 1 118 ? 16.420 12.936 -6.559 1.00 84.69 118 CYS A N 1
ATOM 987 C CA . CYS A 1 118 ? 15.587 13.500 -5.495 1.00 84.69 118 CYS A CA 1
ATOM 988 C C . CYS A 1 118 ? 16.207 14.788 -4.936 1.00 84.69 118 CYS A C 1
ATOM 990 O O . CYS A 1 118 ? 17.390 14.838 -4.614 1.00 84.69 118 CYS A O 1
ATOM 992 N N . VAL A 1 119 ? 15.380 15.812 -4.714 1.00 88.31 119 VAL A N 1
ATOM 993 C CA . VAL A 1 119 ? 15.829 17.112 -4.175 1.00 88.31 119 VAL A CA 1
ATOM 994 C C . VAL A 1 119 ? 16.337 16.995 -2.732 1.00 88.31 119 VAL A C 1
ATOM 996 O O . VAL A 1 119 ? 17.199 17.757 -2.299 1.00 88.31 119 VAL A O 1
ATOM 999 N N . ARG A 1 120 ? 15.771 16.066 -1.954 1.00 91.75 120 ARG A N 1
ATOM 1000 C CA . ARG A 1 120 ? 16.102 15.845 -0.542 1.00 91.75 120 ARG A CA 1
ATOM 1001 C C . ARG A 1 120 ? 16.066 14.359 -0.218 1.00 91.75 120 ARG A C 1
ATOM 1003 O O . ARG A 1 120 ? 15.268 13.608 -0.767 1.00 91.75 120 ARG A O 1
ATOM 1010 N N . ASP A 1 121 ? 16.882 13.963 0.750 1.00 93.56 121 ASP A N 1
ATOM 1011 C CA . ASP A 1 121 ? 16.889 12.635 1.371 1.00 93.56 121 ASP A CA 1
ATOM 1012 C C . ASP A 1 121 ? 16.074 12.619 2.681 1.00 93.56 121 ASP A C 1
ATOM 1014 O O . ASP A 1 121 ? 16.222 11.732 3.521 1.00 93.56 121 ASP A O 1
ATOM 1018 N N . ARG A 1 122 ? 15.231 13.636 2.876 1.00 94.00 122 ARG A N 1
ATOM 1019 C CA . ARG A 1 122 ? 14.410 13.860 4.065 1.00 94.00 122 ARG A CA 1
ATOM 1020 C C . ARG A 1 122 ? 12.965 14.075 3.640 1.00 94.00 122 ARG A C 1
ATOM 1022 O O . ARG A 1 122 ? 12.700 14.923 2.790 1.00 94.00 122 ARG A O 1
ATOM 1029 N N . TYR A 1 123 ? 12.056 13.345 4.277 1.00 93.25 123 TYR A N 1
ATOM 1030 C CA . TYR A 1 123 ? 10.618 13.547 4.155 1.00 93.25 123 TYR A CA 1
ATOM 1031 C C . TYR A 1 123 ? 10.023 13.843 5.531 1.00 93.25 123 TYR A C 1
ATOM 1033 O O . TYR A 1 123 ? 10.058 12.993 6.423 1.00 93.25 123 TYR A O 1
ATOM 1041 N N . ASP A 1 124 ? 9.516 15.060 5.706 1.00 93.25 124 ASP A N 1
ATOM 1042 C CA . ASP A 1 124 ? 8.951 15.526 6.969 1.00 93.25 124 ASP A CA 1
ATOM 1043 C C . ASP A 1 124 ? 7.559 14.931 7.204 1.00 93.25 124 ASP A C 1
ATOM 1045 O O . ASP A 1 124 ? 6.667 15.046 6.366 1.00 93.25 124 ASP A O 1
ATOM 1049 N N . LEU A 1 125 ? 7.375 14.302 8.365 1.00 90.94 125 LEU A N 1
ATOM 1050 C CA . LEU A 1 125 ? 6.096 13.745 8.820 1.00 90.94 125 LEU A CA 1
ATOM 1051 C C . LEU A 1 125 ? 5.362 14.711 9.761 1.00 90.94 125 LEU A C 1
ATOM 1053 O O . LEU A 1 125 ? 4.188 14.524 10.068 1.00 90.94 125 LEU A O 1
ATOM 1057 N N . GLY A 1 126 ? 6.052 15.753 10.227 1.00 86.94 126 GLY A N 1
ATOM 1058 C CA . GLY A 1 126 ? 5.512 16.731 11.160 1.00 86.94 126 GLY A CA 1
ATOM 1059 C C . GLY A 1 126 ? 5.333 16.153 12.563 1.00 86.94 126 GLY A C 1
ATOM 1060 O O . GLY A 1 126 ? 6.122 15.331 13.031 1.00 86.94 126 GLY A O 1
ATOM 1061 N N . LYS A 1 127 ? 4.291 16.605 13.264 1.00 82.88 127 LYS A N 1
ATOM 1062 C CA . LYS A 1 127 ? 4.037 16.278 14.677 1.00 82.88 127 LYS A CA 1
ATOM 1063 C C . LYS A 1 127 ? 3.246 14.975 14.870 1.00 82.88 127 LYS A C 1
ATOM 1065 O O . LYS A 1 127 ? 2.422 14.897 15.772 1.00 82.88 127 LYS A O 1
ATOM 1070 N N . MET A 1 128 ? 3.456 13.975 14.014 1.00 77.94 128 MET A N 1
ATOM 1071 C CA . MET A 1 128 ? 2.835 12.660 14.207 1.00 77.94 128 MET A CA 1
ATOM 1072 C C . MET A 1 128 ? 3.327 12.022 15.509 1.00 77.9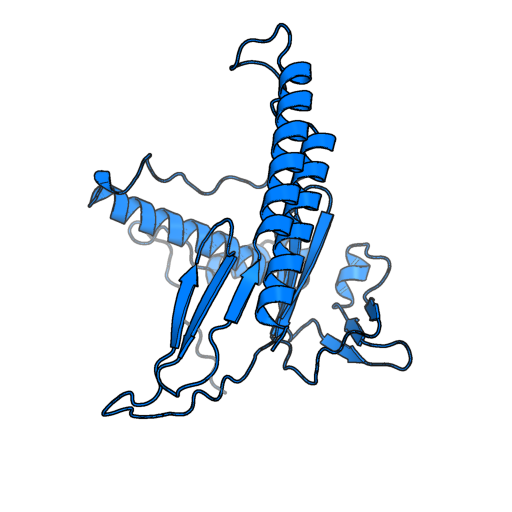4 128 MET A C 1
ATOM 1074 O O . MET A 1 128 ? 4.514 12.108 15.819 1.00 77.94 128 MET A O 1
ATOM 1078 N N . ASP A 1 129 ? 2.446 11.356 16.251 1.00 75.94 129 ASP A N 1
ATOM 1079 C CA . ASP A 1 129 ? 2.874 10.501 17.356 1.00 75.94 129 ASP A CA 1
ATOM 1080 C C . ASP A 1 129 ? 3.173 9.103 16.816 1.00 75.94 129 ASP A C 1
ATOM 1082 O O . ASP A 1 129 ? 2.275 8.294 16.597 1.00 75.94 129 ASP A O 1
ATOM 1086 N N . LEU A 1 130 ? 4.439 8.854 16.487 1.00 73.75 130 LEU A N 1
ATOM 1087 C CA . LEU A 1 130 ? 4.870 7.552 15.977 1.00 73.75 130 LEU A CA 1
ATOM 1088 C C . LEU A 1 130 ? 5.309 6.592 17.087 1.00 73.75 130 LEU A C 1
ATOM 1090 O O . LEU A 1 130 ? 5.682 5.463 16.768 1.00 73.75 130 LEU A O 1
ATOM 1094 N N . HIS A 1 131 ? 5.248 7.013 18.360 1.00 66.50 131 HIS A N 1
ATOM 1095 C CA . HIS A 1 131 ? 5.916 6.362 19.492 1.00 66.50 131 HIS A CA 1
ATOM 1096 C C . HIS A 1 131 ? 7.378 5.965 19.154 1.00 66.50 131 HIS A C 1
ATOM 1098 O O . HIS A 1 131 ? 7.893 6.220 18.065 1.00 66.50 131 HIS A O 1
ATOM 1104 N N . GLU A 1 132 ? 8.125 5.363 20.076 1.00 69.44 132 GLU A N 1
ATOM 1105 C CA . GLU A 1 132 ? 9.464 4.831 19.757 1.00 69.44 132 GLU A CA 1
ATOM 1106 C C . GLU A 1 132 ? 9.362 3.458 19.074 1.00 69.44 132 GLU A C 1
ATOM 1108 O O . GLU A 1 132 ? 10.029 2.496 19.451 1.00 69.44 132 GLU A O 1
ATOM 1113 N N . GLN A 1 133 ? 8.479 3.335 18.077 1.00 77.00 133 GLN A N 1
ATOM 1114 C CA . GLN A 1 133 ? 8.287 2.067 17.388 1.00 77.00 133 GLN A CA 1
ATOM 1115 C C . GLN A 1 133 ? 9.502 1.714 16.532 1.00 77.00 133 GLN A C 1
ATOM 1117 O O . GLN A 1 133 ? 10.109 2.549 15.851 1.00 77.00 133 GLN A O 1
ATOM 1122 N N . LYS A 1 134 ? 9.838 0.425 16.526 1.00 87.56 134 LYS A N 1
ATOM 1123 C CA . LYS A 1 134 ? 10.967 -0.097 15.769 1.00 87.56 134 LYS A CA 1
ATOM 1124 C C . LYS A 1 134 ? 10.616 -0.130 14.284 1.00 87.56 134 LYS A C 1
ATOM 1126 O O . LYS A 1 134 ? 9.861 -0.985 13.824 1.00 87.56 134 LYS A O 1
ATOM 1131 N N . LEU A 1 135 ? 11.184 0.803 13.519 1.00 91.38 135 LEU A N 1
ATOM 1132 C CA . LEU A 1 135 ? 11.033 0.827 12.065 1.00 91.38 135 LEU A CA 1
ATOM 1133 C C . LEU A 1 135 ? 11.523 -0.500 11.467 1.00 91.38 135 LEU A C 1
ATOM 1135 O O . LEU A 1 135 ? 12.658 -0.918 11.714 1.00 91.38 135 LEU A O 1
ATOM 1139 N N . LYS A 1 136 ? 10.696 -1.114 10.622 1.00 93.44 136 LYS A N 1
ATOM 1140 C CA . LYS A 1 136 ? 11.048 -2.276 9.801 1.00 93.44 136 LYS A CA 1
ATOM 1141 C C . LYS A 1 136 ? 11.429 -1.841 8.393 1.00 93.44 136 LYS A C 1
ATOM 1143 O O . LYS A 1 136 ? 12.510 -2.171 7.908 1.00 93.44 136 LYS A O 1
ATOM 1148 N N . GLU A 1 137 ? 10.565 -1.059 7.756 1.00 94.38 137 GLU A N 1
ATOM 1149 C CA . GLU A 1 137 ? 10.772 -0.567 6.396 1.00 94.38 137 GLU A CA 1
ATOM 1150 C C . GLU A 1 137 ? 9.874 0.629 6.072 1.00 94.38 137 GLU A C 1
ATOM 1152 O O . GLU A 1 137 ? 8.851 0.863 6.711 1.00 94.38 137 GLU A O 1
ATOM 1157 N N . VAL A 1 138 ? 10.264 1.380 5.048 1.00 94.56 138 VAL A N 1
ATOM 1158 C CA . VAL A 1 138 ? 9.466 2.427 4.415 1.00 94.56 138 VAL A CA 1
ATOM 1159 C C . VAL A 1 138 ? 9.172 1.991 2.987 1.00 94.56 138 VAL A C 1
ATOM 1161 O O . VAL A 1 138 ? 10.091 1.648 2.239 1.00 94.56 138 VAL A O 1
ATOM 1164 N N . ARG A 1 139 ? 7.899 2.005 2.595 1.00 95.44 139 ARG A N 1
ATOM 1165 C CA . ARG A 1 139 ? 7.450 1.612 1.256 1.00 95.44 139 ARG A CA 1
ATOM 1166 C C . ARG A 1 139 ? 6.875 2.813 0.521 1.00 95.44 139 ARG A C 1
ATOM 1168 O O . ARG A 1 139 ? 6.040 3.533 1.057 1.00 95.44 139 ARG A O 1
ATOM 1175 N N . LEU A 1 140 ? 7.292 3.009 -0.720 1.00 93.06 140 LEU A N 1
ATOM 1176 C CA . LEU A 1 140 ? 6.676 3.941 -1.654 1.00 93.06 140 LEU A CA 1
ATOM 1177 C C . LEU A 1 140 ? 5.762 3.137 -2.574 1.00 93.06 140 LEU A C 1
ATOM 1179 O O . LEU A 1 140 ? 6.241 2.393 -3.427 1.00 93.06 140 LEU A O 1
ATOM 1183 N N . ILE A 1 141 ? 4.451 3.247 -2.368 1.00 93.44 141 ILE A N 1
ATOM 1184 C CA . ILE A 1 141 ? 3.436 2.479 -3.090 1.00 93.44 141 ILE A CA 1
ATOM 1185 C C . ILE A 1 141 ? 2.703 3.396 -4.075 1.00 93.44 141 ILE A C 1
ATOM 1187 O O . ILE A 1 141 ? 2.012 4.327 -3.646 1.00 93.44 141 ILE A O 1
ATOM 1191 N N . PRO A 1 142 ? 2.798 3.142 -5.389 1.00 91.06 142 PRO A N 1
ATOM 1192 C CA . PRO A 1 142 ? 1.989 3.843 -6.376 1.00 91.06 142 PRO A CA 1
ATOM 1193 C C . PRO A 1 142 ? 0.495 3.654 -6.098 1.00 91.06 142 PRO A C 1
ATOM 1195 O O . PRO A 1 142 ? 0.017 2.540 -5.892 1.00 91.06 142 PRO A O 1
ATOM 1198 N N . ASN A 1 143 ? -0.256 4.749 -6.090 1.00 84.62 143 ASN A N 1
ATOM 1199 C CA . ASN A 1 143 ? -1.685 4.772 -5.813 1.00 84.62 143 ASN A CA 1
ATOM 1200 C C . ASN A 1 143 ? -2.372 5.795 -6.723 1.00 84.62 143 ASN A C 1
ATOM 1202 O O . ASN A 1 143 ? -2.558 6.959 -6.352 1.00 84.62 143 ASN A O 1
ATOM 1206 N N . GLY A 1 144 ? -2.752 5.346 -7.920 1.00 79.44 144 GLY A N 1
ATOM 1207 C CA . GLY A 1 144 ? -3.330 6.220 -8.939 1.00 79.44 144 GLY A CA 1
ATOM 1208 C C . GLY A 1 144 ? -2.327 7.290 -9.365 1.00 79.44 144 GLY A C 1
ATOM 1209 O O . GLY A 1 144 ? -1.207 6.964 -9.738 1.00 79.44 144 GLY A O 1
ATOM 1210 N N . ASP A 1 145 ? -2.723 8.557 -9.254 1.00 79.69 145 ASP A N 1
ATOM 1211 C CA . ASP A 1 145 ? -1.881 9.711 -9.605 1.00 79.69 145 ASP A CA 1
ATOM 1212 C C . ASP A 1 145 ? -0.989 10.173 -8.425 1.00 79.69 145 ASP A C 1
ATOM 1214 O O . ASP A 1 145 ? -0.434 11.269 -8.444 1.00 79.69 145 ASP A O 1
ATOM 1218 N N . THR A 1 146 ? -0.896 9.379 -7.353 1.00 86.00 146 THR A N 1
ATOM 1219 C CA . THR A 1 146 ? -0.144 9.710 -6.131 1.00 86.00 146 THR A CA 1
ATOM 1220 C C . THR A 1 146 ? 0.762 8.559 -5.716 1.00 86.00 146 THR A C 1
ATOM 1222 O O . THR A 1 146 ? 0.511 7.410 -6.073 1.00 86.00 146 THR A O 1
ATOM 1225 N N . ILE A 1 147 ? 1.783 8.844 -4.910 1.00 89.81 147 ILE A N 1
ATOM 1226 C CA . ILE A 1 147 ? 2.610 7.824 -4.257 1.00 89.81 147 ILE A CA 1
ATOM 1227 C C . ILE A 1 147 ? 2.310 7.875 -2.761 1.00 89.81 147 ILE A C 1
ATOM 1229 O O . ILE A 1 147 ? 2.410 8.930 -2.135 1.00 89.81 147 ILE A O 1
ATOM 1233 N N . LYS A 1 148 ? 1.914 6.739 -2.186 1.00 91.94 148 LYS A N 1
ATOM 1234 C CA . LYS A 1 148 ? 1.743 6.581 -0.742 1.00 91.94 148 LYS A CA 1
ATOM 1235 C C . LYS A 1 148 ? 3.080 6.218 -0.120 1.00 91.94 148 LYS A C 1
ATOM 1237 O O . LYS A 1 148 ? 3.695 5.236 -0.524 1.00 91.94 148 LYS A O 1
ATOM 1242 N N . LEU A 1 149 ? 3.494 6.987 0.878 1.00 93.19 149 LEU A N 1
ATOM 1243 C CA . LEU A 1 149 ? 4.588 6.613 1.762 1.00 93.19 149 LEU A CA 1
ATOM 1244 C C . LEU A 1 149 ? 3.997 5.835 2.940 1.00 93.19 149 LEU A C 1
ATOM 1246 O O . LEU A 1 149 ? 3.247 6.387 3.742 1.00 93.19 149 LEU A O 1
ATOM 1250 N N . GLU A 1 150 ? 4.313 4.548 3.022 1.00 94.12 150 GLU A N 1
ATOM 1251 C CA . GLU A 1 150 ? 3.935 3.673 4.128 1.00 94.12 150 GLU A CA 1
ATOM 1252 C C . GLU A 1 150 ? 5.138 3.476 5.050 1.00 94.12 150 GLU A C 1
ATOM 1254 O O . GLU A 1 150 ? 6.218 3.094 4.600 1.00 94.12 150 GLU A O 1
ATOM 1259 N N . ILE A 1 151 ? 4.947 3.729 6.343 1.00 92.62 151 ILE A N 1
ATOM 1260 C CA . ILE A 1 151 ? 5.943 3.473 7.386 1.00 92.62 151 ILE A CA 1
ATOM 1261 C C . ILE A 1 151 ? 5.512 2.197 8.093 1.00 92.62 151 ILE A C 1
ATOM 1263 O O . ILE A 1 151 ? 4.453 2.159 8.716 1.00 92.62 151 ILE A O 1
ATOM 1267 N N . VAL A 1 152 ? 6.309 1.144 7.954 1.00 92.56 152 VAL A N 1
ATOM 1268 C CA . VAL A 1 152 ? 6.034 -0.159 8.553 1.00 92.56 152 VAL A CA 1
ATOM 1269 C C . VAL A 1 152 ? 6.892 -0.295 9.796 1.00 92.56 152 VAL A C 1
ATOM 1271 O O . VAL A 1 152 ? 8.123 -0.351 9.716 1.00 92.56 152 VAL A O 1
ATOM 1274 N N . CYS A 1 153 ? 6.229 -0.373 10.940 1.00 90.75 153 CYS A N 1
ATOM 1275 C CA . CYS A 1 153 ? 6.856 -0.577 12.233 1.00 90.75 153 CYS A CA 1
ATOM 1276 C C . CYS A 1 153 ? 6.553 -1.979 12.763 1.00 90.75 153 CYS A C 1
ATOM 1278 O O . CYS A 1 153 ? 5.514 -2.567 12.465 1.00 90.75 153 CYS A O 1
ATOM 1280 N N . GLU A 1 154 ? 7.489 -2.519 13.530 1.00 88.00 154 GLU A N 1
ATOM 1281 C CA . GLU A 1 154 ? 7.283 -3.714 14.333 1.00 88.00 154 GLU A CA 1
ATOM 1282 C C . GLU A 1 154 ? 6.580 -3.309 15.631 1.00 88.00 154 GLU A C 1
ATOM 1284 O O . GLU A 1 154 ? 7.013 -2.380 16.317 1.00 88.00 154 GLU A O 1
ATOM 1289 N N . ILE A 1 155 ? 5.479 -3.992 15.933 1.00 82.94 155 ILE A N 1
ATOM 1290 C CA . ILE A 1 155 ? 4.715 -3.810 17.163 1.00 82.94 155 ILE A CA 1
ATOM 1291 C C . ILE A 1 155 ? 4.821 -5.123 17.923 1.00 82.94 155 ILE A C 1
ATOM 1293 O O . ILE A 1 155 ? 4.474 -6.179 17.394 1.00 82.94 155 ILE A O 1
ATOM 1297 N N . GLU A 1 156 ? 5.318 -5.055 19.152 1.00 78.00 156 GLU A N 1
ATOM 1298 C CA . GLU A 1 156 ? 5.308 -6.199 20.051 1.00 78.00 156 GLU A CA 1
ATOM 1299 C C . GLU A 1 156 ? 3.893 -6.349 20.612 1.00 78.00 156 GLU A C 1
ATOM 1301 O O . GLU A 1 156 ? 3.446 -5.567 21.453 1.00 78.00 156 GLU A O 1
ATOM 1306 N N . ILE A 1 157 ? 3.158 -7.329 20.094 1.00 75.81 157 ILE A N 1
ATOM 1307 C CA . ILE A 1 157 ? 1.853 -7.689 20.636 1.00 75.81 157 ILE A CA 1
ATOM 1308 C C . ILE A 1 157 ? 2.128 -8.610 21.818 1.00 75.81 157 ILE A C 1
ATOM 1310 O O . ILE A 1 157 ? 2.463 -9.780 21.645 1.00 75.81 157 ILE A O 1
ATOM 1314 N N . LYS A 1 158 ? 2.003 -8.074 23.031 1.00 73.00 158 LYS A N 1
ATOM 1315 C CA . LYS A 1 158 ? 1.916 -8.901 24.234 1.00 73.00 158 LYS A CA 1
ATOM 1316 C C . LYS A 1 158 ? 0.530 -9.528 24.249 1.00 73.00 158 LYS A C 1
ATOM 1318 O O . LYS A 1 158 ? -0.377 -8.992 24.880 1.00 73.00 158 LYS A O 1
ATOM 1323 N N . GLU A 1 159 ? 0.340 -10.607 23.497 1.00 66.50 159 GLU A N 1
ATOM 1324 C CA . GLU A 1 159 ? -0.846 -11.433 23.689 1.00 66.50 159 GLU A CA 1
ATOM 1325 C C . GLU A 1 159 ? -0.757 -11.996 25.108 1.00 66.50 159 GLU A C 1
ATOM 1327 O O . GLU A 1 159 ? 0.218 -12.681 25.431 1.00 66.50 159 GLU A O 1
ATOM 1332 N N . PRO A 1 160 ? -1.699 -11.666 26.005 1.00 64.75 160 PRO A N 1
ATOM 1333 C CA . PRO A 1 160 ? -1.714 -12.331 27.285 1.00 64.75 160 PRO A CA 1
ATOM 1334 C C . PRO A 1 160 ? -2.024 -13.801 26.990 1.00 64.75 160 PRO A C 1
ATOM 1336 O O . PRO A 1 160 ? -3.033 -14.113 26.358 1.00 64.75 160 PRO A O 1
ATOM 1339 N N . THR A 1 161 ? -1.143 -14.705 27.414 1.00 58.19 161 THR A N 1
ATOM 1340 C CA . THR A 1 161 ? -1.373 -16.151 27.355 1.00 58.19 161 THR A CA 1
ATOM 1341 C C . THR A 1 161 ? -2.473 -16.496 28.360 1.00 58.19 161 THR A C 1
ATOM 1343 O O . THR A 1 161 ? -2.211 -16.972 29.460 1.00 58.19 161 THR A O 1
ATOM 1346 N N . ILE A 1 162 ? -3.719 -16.151 28.039 1.00 62.97 162 ILE A N 1
ATOM 1347 C CA . ILE A 1 162 ? -4.875 -16.463 28.871 1.00 62.97 162 ILE A CA 1
ATOM 1348 C C . ILE A 1 162 ? -5.406 -17.802 28.382 1.00 62.97 162 ILE A C 1
ATOM 1350 O O . ILE A 1 162 ? -6.074 -17.882 27.353 1.00 62.97 162 ILE A O 1
ATOM 1354 N N . THR A 1 163 ? -5.122 -18.862 29.131 1.00 63.50 163 THR A N 1
ATOM 1355 C CA . THR A 1 163 ? -5.844 -20.125 28.981 1.00 63.50 163 THR A CA 1
ATOM 1356 C C . THR A 1 163 ? -7.242 -19.921 29.563 1.00 63.50 163 THR A C 1
ATOM 1358 O O . THR A 1 163 ? -7.452 -20.015 30.771 1.00 63.50 163 THR A O 1
ATOM 1361 N N . ILE A 1 164 ? -8.198 -19.548 28.713 1.00 63.03 164 ILE A N 1
ATOM 1362 C CA . ILE A 1 164 ? -9.603 -19.409 29.104 1.00 63.03 164 ILE A CA 1
ATOM 1363 C C . ILE A 1 164 ? -10.206 -20.816 29.111 1.00 63.03 164 ILE A C 1
ATOM 1365 O O . ILE A 1 164 ? -10.456 -21.381 28.050 1.00 63.03 164 ILE A O 1
ATOM 1369 N N . HIS A 1 165 ? -10.428 -21.391 30.294 1.00 68.38 165 HIS A N 1
ATOM 1370 C CA . HIS A 1 165 ? -11.153 -22.661 30.422 1.00 68.38 165 HIS A CA 1
ATOM 1371 C C . HIS A 1 165 ? -12.663 -22.471 30.197 1.00 68.38 165 HIS A C 1
ATOM 1373 O O . HIS A 1 165 ? -13.287 -23.303 29.548 1.00 68.38 165 HIS A O 1
ATOM 1379 N N . GLU A 1 166 ? -13.222 -21.340 30.651 1.00 72.06 166 GLU A N 1
ATOM 1380 C CA . GLU A 1 166 ? -14.610 -20.924 30.409 1.00 72.06 166 GLU A CA 1
ATOM 1381 C C . GLU A 1 166 ? -14.699 -19.399 30.240 1.00 72.06 166 GLU A C 1
ATOM 1383 O O . GLU A 1 166 ? -14.141 -18.629 31.029 1.00 72.06 166 GLU A O 1
ATOM 1388 N N . ALA A 1 167 ? -15.393 -18.938 29.197 1.00 73.12 167 ALA A N 1
ATOM 1389 C CA . ALA A 1 167 ? -15.545 -17.514 28.911 1.00 73.12 167 ALA A CA 1
ATOM 1390 C C . ALA A 1 167 ? -16.708 -16.914 29.721 1.00 73.12 167 ALA A C 1
ATOM 1392 O O . ALA A 1 167 ? -17.869 -17.025 29.340 1.00 73.12 167 ALA A O 1
ATOM 1393 N N . THR A 1 168 ? -16.402 -16.239 30.830 1.00 80.38 168 THR A N 1
ATOM 1394 C CA . THR A 1 168 ? -17.415 -15.598 31.695 1.00 80.38 168 THR A CA 1
ATOM 1395 C C . THR A 1 168 ? -17.838 -14.206 31.211 1.00 80.38 168 THR A C 1
ATOM 1397 O O . THR A 1 168 ? -18.944 -13.743 31.493 1.00 80.38 168 THR A O 1
ATOM 1400 N N . ARG A 1 169 ? -16.979 -13.527 30.441 1.00 84.44 169 ARG A N 1
ATOM 1401 C CA . ARG A 1 169 ? -17.239 -12.210 29.841 1.00 84.44 169 ARG A CA 1
ATOM 1402 C C . ARG A 1 169 ? -17.106 -12.308 28.329 1.00 84.44 169 ARG A C 1
ATOM 1404 O O . ARG A 1 169 ? -16.002 -12.293 27.795 1.00 84.44 169 ARG A O 1
ATOM 1411 N N . VAL A 1 170 ? -18.243 -12.406 27.656 1.00 88.75 170 VAL A N 1
ATOM 1412 C CA . VAL A 1 170 ? -18.346 -12.528 26.204 1.00 88.75 170 VAL A CA 1
ATOM 1413 C C . VAL A 1 170 ? -18.927 -11.238 25.641 1.00 88.75 170 VAL A C 1
ATOM 1415 O O . VAL A 1 170 ? -19.852 -10.652 26.210 1.00 88.75 170 VAL A O 1
ATOM 1418 N N . THR A 1 171 ? -18.377 -10.812 24.508 1.00 91.19 171 THR A N 1
ATOM 1419 C CA . THR A 1 171 ? -18.882 -9.681 23.731 1.00 91.19 171 THR A CA 1
ATOM 1420 C C . THR A 1 171 ? -19.384 -10.196 22.391 1.00 91.19 171 THR A C 1
ATOM 1422 O O . THR A 1 171 ? -18.616 -10.778 21.627 1.00 91.19 171 THR A O 1
ATOM 1425 N N . GLY A 1 172 ? -20.664 -9.974 22.104 1.00 92.50 172 GLY A N 1
ATOM 1426 C CA . GLY A 1 172 ? -21.244 -10.190 20.782 1.00 92.50 172 GLY A CA 1
ATOM 1427 C C . GLY A 1 172 ? -21.141 -8.913 19.958 1.00 92.50 172 GLY A C 1
ATOM 1428 O O . GLY A 1 172 ? -21.481 -7.838 20.454 1.00 92.50 172 GLY A O 1
ATOM 1429 N N . ILE A 1 173 ? -20.667 -9.027 18.717 1.00 94.00 173 ILE A N 1
ATOM 1430 C CA . ILE A 1 173 ? -20.583 -7.913 17.769 1.00 94.00 173 ILE A CA 1
ATOM 1431 C C . ILE A 1 173 ? -21.393 -8.292 16.534 1.00 94.00 173 ILE A C 1
ATOM 1433 O O . ILE A 1 173 ? -21.016 -9.208 15.808 1.00 94.00 173 ILE A O 1
ATOM 1437 N N . ASP A 1 174 ? -22.483 -7.571 16.302 1.00 93.31 174 ASP A N 1
ATOM 1438 C CA . ASP A 1 174 ? -23.277 -7.665 15.081 1.00 93.31 174 ASP A CA 1
ATOM 1439 C C . ASP A 1 174 ? -22.971 -6.462 14.183 1.00 93.31 174 ASP A C 1
ATOM 1441 O O . ASP A 1 174 ? -23.022 -5.310 14.625 1.00 93.31 174 ASP A O 1
ATOM 1445 N N . ILE A 1 175 ? -22.593 -6.723 12.933 1.00 92.00 175 ILE A N 1
ATOM 1446 C CA . ILE A 1 175 ? -22.231 -5.694 11.953 1.00 92.00 175 ILE A CA 1
ATOM 1447 C C . ILE A 1 175 ? -23.374 -5.491 10.965 1.00 92.00 175 ILE A C 1
ATOM 1449 O O . ILE A 1 175 ? -23.879 -6.437 10.366 1.00 92.00 175 ILE A O 1
ATOM 1453 N N . GLY A 1 176 ? -23.748 -4.235 10.743 1.00 89.75 176 GLY A N 1
ATOM 1454 C CA . GLY A 1 176 ? -24.896 -3.891 9.914 1.00 89.75 176 GLY A CA 1
ATOM 1455 C C . GLY A 1 176 ? -24.680 -2.648 9.060 1.00 89.75 176 GLY A C 1
ATOM 1456 O O . GLY A 1 176 ? -23.581 -2.107 8.941 1.00 89.75 176 GLY A O 1
ATOM 1457 N N . VAL A 1 177 ? -25.762 -2.205 8.416 1.00 84.31 177 VAL A N 1
ATOM 1458 C CA . VAL A 1 177 ? -25.750 -1.030 7.527 1.00 84.31 177 VAL A CA 1
ATOM 1459 C C . VAL A 1 177 ? -26.277 0.217 8.236 1.00 84.31 177 VAL A C 1
ATOM 1461 O O . VAL A 1 177 ? -25.629 1.260 8.188 1.00 84.31 177 VAL A O 1
ATOM 1464 N N . ASP A 1 178 ? -27.442 0.126 8.884 1.00 87.56 178 ASP A N 1
ATOM 1465 C CA . ASP A 1 178 ? -28.052 1.265 9.588 1.00 87.56 178 ASP A CA 1
ATOM 1466 C C . ASP A 1 178 ? -27.462 1.436 10.993 1.00 87.56 178 ASP A C 1
ATOM 1468 O O . ASP A 1 178 ? -27.062 2.538 11.374 1.00 87.56 178 ASP A O 1
ATOM 1472 N N . ASN A 1 179 ? -27.305 0.325 11.715 1.00 90.81 179 ASN A N 1
ATOM 1473 C CA . ASN A 1 179 ? -26.380 0.214 12.836 1.00 90.81 179 ASN A CA 1
ATOM 1474 C C . ASN A 1 179 ? -25.108 -0.419 12.284 1.00 90.81 179 ASN A C 1
ATOM 1476 O O . ASN A 1 179 ? -25.106 -1.598 11.949 1.00 90.81 179 ASN A O 1
ATOM 1480 N N . LEU A 1 180 ? -24.049 0.376 12.141 1.00 90.56 180 LEU A N 1
ATOM 1481 C CA . LEU A 1 180 ? -22.762 -0.104 11.645 1.00 90.56 180 LEU A CA 1
ATOM 1482 C C . LEU A 1 180 ? -22.237 -1.244 12.519 1.00 90.56 180 LEU A C 1
ATOM 1484 O O . LEU A 1 180 ? -21.682 -2.216 12.013 1.00 90.56 180 LEU A O 1
ATOM 1488 N N . MET A 1 181 ? -22.423 -1.100 13.830 1.00 92.75 181 MET A N 1
ATOM 1489 C CA . MET A 1 181 ? -22.025 -2.090 14.813 1.00 92.75 181 MET A CA 1
ATOM 1490 C C . MET A 1 181 ? -22.959 -2.031 16.020 1.00 92.75 181 MET A C 1
ATOM 1492 O O . MET A 1 181 ? -23.160 -0.959 16.598 1.00 92.75 181 MET A O 1
ATOM 1496 N N . ALA A 1 182 ? -23.502 -3.179 16.407 1.00 93.62 182 ALA A N 1
ATOM 1497 C CA . ALA A 1 182 ? -24.202 -3.389 17.662 1.00 93.62 182 ALA A CA 1
ATOM 1498 C C . ALA A 1 182 ? -23.361 -4.310 18.547 1.00 93.62 182 ALA A C 1
ATOM 1500 O O . ALA A 1 182 ? -22.983 -5.407 18.144 1.00 93.62 182 ALA A O 1
ATOM 1501 N N . ILE A 1 183 ? -23.033 -3.838 19.746 1.00 93.94 183 ILE A N 1
ATOM 1502 C CA . ILE A 1 183 ? -22.153 -4.536 20.680 1.00 93.94 183 ILE A CA 1
ATOM 1503 C C . ILE A 1 183 ? -22.945 -4.845 21.943 1.00 93.94 183 ILE A C 1
ATOM 1505 O O . ILE A 1 183 ? -23.458 -3.924 22.579 1.00 93.94 183 ILE A O 1
ATOM 1509 N N . ALA A 1 184 ? -23.010 -6.119 22.320 1.00 93.81 184 ALA A N 1
ATOM 1510 C CA . ALA A 1 184 ? -23.661 -6.590 23.538 1.00 93.81 184 ALA A CA 1
ATOM 1511 C C . ALA A 1 184 ? -22.670 -7.353 24.424 1.00 93.81 184 ALA A C 1
ATOM 1513 O O . ALA A 1 184 ? -21.772 -8.028 23.920 1.00 93.81 184 ALA A O 1
ATOM 1514 N N . PHE A 1 185 ? -22.842 -7.259 25.742 1.00 94.25 185 PHE A N 1
ATOM 1515 C CA . PHE A 1 185 ? -21.915 -7.818 26.726 1.00 94.25 185 PHE A CA 1
ATOM 1516 C C . PHE A 1 185 ? -22.651 -8.748 27.689 1.00 94.25 185 PHE A C 1
ATOM 1518 O O . PHE A 1 185 ? -23.684 -8.369 28.236 1.00 94.25 185 PHE A O 1
ATOM 1525 N N . THR A 1 186 ? -22.087 -9.921 27.984 1.00 91.06 186 THR A N 1
ATOM 1526 C CA . THR A 1 186 ? -22.617 -10.788 29.056 1.00 91.06 186 THR A CA 1
ATOM 1527 C C . THR A 1 186 ? -22.308 -10.250 30.452 1.00 91.06 186 THR A C 1
ATOM 1529 O O . THR A 1 186 ? -22.934 -10.653 31.423 1.00 91.06 186 THR A O 1
ATOM 1532 N N . SER A 1 187 ? -21.372 -9.302 30.570 1.00 87.56 187 SER A N 1
ATOM 1533 C CA . SER A 1 187 ? -20.949 -8.716 31.846 1.00 87.56 187 SER A CA 1
ATOM 1534 C C . SER A 1 187 ? -21.881 -7.621 32.383 1.00 87.56 187 SER A C 1
ATOM 1536 O O . SER A 1 187 ? -21.480 -6.878 33.274 1.00 87.56 187 SER A O 1
ATOM 1538 N N . GLY A 1 188 ? -23.077 -7.454 31.808 1.00 84.88 188 GLY A N 1
ATOM 1539 C CA . GLY A 1 188 ? -24.066 -6.462 32.249 1.00 84.88 188 GLY A CA 1
ATOM 1540 C C . GLY A 1 188 ? -23.761 -5.008 31.864 1.00 84.88 188 GLY A C 1
ATOM 1541 O O . GLY A 1 188 ? -24.483 -4.106 32.280 1.00 84.88 188 GLY A O 1
ATOM 1542 N N . HIS A 1 189 ? -22.717 -4.749 31.067 1.00 89.38 189 HIS A N 1
ATOM 1543 C CA . HIS A 1 189 ? -22.494 -3.414 30.503 1.00 89.38 189 HIS A CA 1
ATOM 1544 C C . HIS A 1 189 ? -23.585 -3.067 29.485 1.00 89.38 189 HIS A C 1
ATOM 1546 O O . HIS A 1 189 ? -24.058 -3.934 28.748 1.00 89.38 189 HIS A O 1
ATOM 1552 N N . HIS A 1 190 ? -23.942 -1.782 29.409 1.00 92.06 190 HIS A N 1
ATOM 1553 C CA . HIS A 1 190 ? -24.920 -1.299 28.440 1.00 92.06 190 HIS A CA 1
ATOM 1554 C C . HIS A 1 190 ? -24.480 -1.619 27.001 1.00 92.06 190 HIS A C 1
ATOM 1556 O O . HIS A 1 190 ? -23.312 -1.389 26.658 1.00 92.06 190 HIS A O 1
ATOM 1562 N N . PRO A 1 191 ? -25.394 -2.114 26.147 1.00 92.44 191 PRO A N 1
ATOM 1563 C CA . PRO A 1 191 ? -25.106 -2.309 24.737 1.00 92.44 191 PRO A CA 1
ATOM 1564 C C . PRO A 1 191 ? -24.678 -1.003 24.069 1.00 92.44 191 PRO A C 1
ATOM 1566 O O . PRO A 1 191 ? -25.176 0.075 24.401 1.00 92.44 191 PRO A O 1
ATOM 1569 N N . VAL A 1 192 ? -23.776 -1.099 23.096 1.00 92.38 192 VAL A N 1
ATOM 1570 C CA . VAL A 1 192 ? -23.323 0.056 22.316 1.00 92.38 192 VAL A CA 1
ATOM 1571 C C . VAL A 1 192 ? -23.791 -0.078 20.880 1.00 92.38 192 VAL A C 1
ATOM 1573 O O . VAL A 1 192 ? -23.551 -1.096 20.236 1.00 92.38 192 VAL A O 1
ATOM 1576 N N . LEU A 1 193 ? -24.425 0.980 20.377 1.00 93.19 193 LEU A N 1
ATOM 1577 C CA . LEU A 1 193 ? -24.867 1.094 18.994 1.00 93.19 193 LEU A CA 1
ATOM 1578 C C . LEU A 1 193 ? -24.084 2.198 18.291 1.00 93.19 193 LEU A C 1
ATOM 1580 O O . LEU A 1 193 ? -24.178 3.370 18.654 1.00 93.19 193 LEU A O 1
ATOM 1584 N N . ILE A 1 194 ? -23.352 1.822 17.250 1.00 91.75 194 ILE A N 1
ATOM 1585 C CA . ILE A 1 194 ? -22.659 2.753 16.364 1.00 91.75 194 ILE A CA 1
ATOM 1586 C C . ILE A 1 194 ? -23.521 2.946 15.119 1.00 91.75 194 ILE A C 1
ATOM 1588 O O . ILE A 1 194 ? -23.811 1.993 14.394 1.00 91.75 194 ILE A O 1
ATOM 1592 N N . LYS A 1 195 ? -23.940 4.185 14.850 1.00 92.81 195 LYS A N 1
ATOM 1593 C CA . LYS A 1 195 ? -24.787 4.509 13.693 1.00 92.81 195 LYS A CA 1
ATOM 1594 C C . LYS A 1 195 ? -23.996 4.417 12.383 1.00 92.81 195 LYS A C 1
ATOM 1596 O O . LYS A 1 195 ? -22.907 4.966 12.267 1.00 92.81 195 LYS A O 1
ATOM 1601 N N . GLY A 1 196 ? -24.583 3.798 11.361 1.00 91.81 196 GLY A N 1
ATOM 1602 C CA . GLY A 1 196 ? -24.013 3.674 10.012 1.00 91.81 196 GLY A CA 1
ATOM 1603 C C . GLY A 1 196 ? -24.467 4.747 9.015 1.00 91.81 196 GLY A C 1
ATOM 1604 O O . GLY A 1 196 ? -23.977 4.791 7.883 1.00 91.81 196 GLY A O 1
ATOM 1605 N N . ASN A 1 197 ? -25.366 5.651 9.424 1.00 92.62 197 ASN A N 1
ATOM 1606 C CA . ASN A 1 197 ? -25.961 6.679 8.558 1.00 92.62 197 ASN A CA 1
ATOM 1607 C C . ASN A 1 197 ? -24.925 7.536 7.817 1.00 92.62 197 ASN A C 1
ATOM 1609 O O . ASN A 1 197 ? -25.135 7.880 6.653 1.00 92.62 197 ASN A O 1
ATOM 1613 N N . GLU A 1 198 ? -23.803 7.865 8.460 1.00 91.44 198 GLU A N 1
ATOM 1614 C CA . GLU A 1 198 ? -22.748 8.660 7.830 1.00 91.44 198 GLU A CA 1
ATOM 1615 C C . GLU A 1 198 ? -22.100 7.909 6.656 1.00 91.44 198 GLU A C 1
ATOM 1617 O O . GLU A 1 198 ? -22.025 8.437 5.541 1.00 91.44 198 GLU A O 1
ATOM 1622 N N . ILE A 1 199 ? -21.707 6.645 6.861 1.00 92.31 199 ILE A N 1
ATOM 1623 C CA . ILE A 1 199 ? -21.147 5.788 5.803 1.00 92.31 199 ILE A CA 1
ATOM 1624 C C . ILE A 1 199 ? -22.168 5.613 4.677 1.00 92.31 199 ILE A C 1
ATOM 1626 O O . ILE A 1 199 ? -21.818 5.729 3.496 1.00 92.31 199 ILE A O 1
ATOM 1630 N N . LYS A 1 200 ? -23.440 5.395 5.028 1.00 92.19 200 LYS A N 1
ATOM 1631 C CA . LYS A 1 200 ? -24.544 5.252 4.073 1.00 92.19 200 LYS A CA 1
ATOM 1632 C C . LYS A 1 200 ? -24.699 6.502 3.206 1.00 92.19 200 LYS A C 1
ATOM 1634 O O . LYS A 1 200 ? -24.736 6.386 1.981 1.00 92.19 200 LYS A O 1
ATOM 1639 N N . ALA A 1 201 ? -24.713 7.692 3.806 1.00 94.00 201 ALA A N 1
ATOM 1640 C CA . ALA A 1 201 ? -24.806 8.962 3.087 1.00 94.00 201 ALA A CA 1
ATOM 1641 C C . ALA A 1 201 ? -23.597 9.190 2.163 1.00 94.00 201 ALA A C 1
ATOM 1643 O O . ALA A 1 201 ? -23.759 9.568 0.998 1.00 94.00 201 ALA A O 1
ATOM 1644 N N . VAL A 1 202 ? -22.384 8.896 2.643 1.00 95.44 202 VAL A N 1
ATOM 1645 C CA . VAL A 1 202 ? -21.152 8.971 1.843 1.00 95.44 202 VAL A CA 1
ATOM 1646 C C . VAL A 1 202 ? -21.221 8.034 0.634 1.00 95.44 202 VAL A C 1
ATOM 1648 O O . VAL A 1 202 ? -20.890 8.447 -0.483 1.00 95.44 202 VAL A O 1
ATOM 1651 N N . ASN A 1 203 ? -21.676 6.795 0.826 1.00 94.94 203 ASN A N 1
ATOM 1652 C CA . ASN A 1 203 ? -21.786 5.814 -0.249 1.00 94.94 203 ASN A CA 1
ATOM 1653 C C . ASN A 1 203 ? -22.903 6.175 -1.243 1.00 94.94 203 ASN A C 1
ATOM 1655 O O . ASN A 1 203 ? -22.713 6.077 -2.455 1.00 94.94 203 ASN A O 1
ATOM 1659 N N . GLN A 1 204 ? -24.041 6.676 -0.757 1.00 95.62 204 GLN A N 1
ATOM 1660 C CA . GLN A 1 204 ? -25.138 7.140 -1.604 1.00 95.62 204 GLN A CA 1
ATOM 1661 C C . GLN A 1 204 ? -24.701 8.312 -2.493 1.00 95.62 204 GLN A C 1
ATOM 1663 O O . GLN A 1 204 ? -24.954 8.299 -3.699 1.00 95.62 204 GLN A O 1
ATOM 1668 N N . TYR A 1 205 ? -24.014 9.310 -1.927 1.00 96.50 205 TYR A N 1
ATOM 1669 C CA . TYR A 1 205 ? -23.464 10.429 -2.694 1.00 96.50 205 TYR A CA 1
ATOM 1670 C C . TYR A 1 205 ? -22.478 9.944 -3.762 1.00 96.50 205 TYR A C 1
ATOM 1672 O O . TYR A 1 205 ? -22.575 10.342 -4.923 1.00 96.50 205 TYR A O 1
ATOM 1680 N N . TYR A 1 206 ? -21.564 9.044 -3.392 1.00 97.00 206 TYR A N 1
ATOM 1681 C CA . TYR A 1 206 ? -20.624 8.424 -4.323 1.00 97.00 206 TYR A CA 1
ATOM 1682 C C . TYR A 1 206 ? -21.340 7.734 -5.491 1.00 97.00 206 TYR A C 1
ATOM 1684 O O . TYR A 1 206 ? -21.027 8.022 -6.648 1.00 97.00 206 TYR A O 1
ATOM 1692 N N . ASN A 1 207 ? -22.334 6.890 -5.203 1.00 96.38 207 ASN A N 1
ATOM 1693 C CA . ASN A 1 207 ? -23.095 6.165 -6.219 1.00 96.38 207 ASN A CA 1
ATOM 1694 C C . ASN A 1 207 ? -23.815 7.124 -7.175 1.00 96.38 207 ASN A C 1
ATOM 1696 O O . ASN A 1 207 ? -23.697 6.966 -8.390 1.00 96.38 207 ASN A O 1
ATOM 1700 N N . LYS A 1 208 ? -24.471 8.170 -6.648 1.00 96.88 208 LYS A N 1
ATOM 1701 C CA . LYS A 1 208 ? -25.117 9.219 -7.460 1.00 96.88 208 LYS A CA 1
ATOM 1702 C C . LYS A 1 208 ? -24.119 9.903 -8.398 1.00 96.88 208 LYS A C 1
ATOM 1704 O O . LYS A 1 208 ? -24.383 10.045 -9.590 1.00 96.88 208 LYS A O 1
ATOM 1709 N N . GLN A 1 209 ? -22.954 10.297 -7.882 1.00 96.75 209 GLN A N 1
ATOM 1710 C CA . GLN A 1 209 ? -21.927 10.967 -8.683 1.00 96.75 209 GLN A CA 1
ATOM 1711 C C . GLN A 1 209 ? -21.342 10.048 -9.762 1.00 96.75 209 GLN A C 1
ATOM 1713 O O . GLN A 1 209 ? -21.222 10.455 -10.916 1.00 96.75 209 GLN A O 1
ATOM 1718 N N . ILE A 1 210 ? -20.990 8.806 -9.421 1.00 95.06 210 ILE A N 1
ATOM 1719 C CA . ILE A 1 210 ? -20.442 7.849 -10.390 1.00 95.06 210 ILE A CA 1
ATOM 1720 C C . ILE A 1 210 ? -21.463 7.510 -11.474 1.00 95.06 210 ILE A C 1
ATOM 1722 O O . ILE A 1 210 ? -21.079 7.472 -12.641 1.00 95.06 210 ILE A O 1
ATOM 1726 N N . ALA A 1 211 ? -22.736 7.316 -11.122 1.00 93.25 211 ALA A N 1
ATOM 1727 C CA . ALA A 1 211 ? -23.802 7.080 -12.092 1.00 93.25 211 ALA A CA 1
ATOM 1728 C C . ALA A 1 211 ? -23.937 8.251 -13.077 1.00 93.25 211 ALA A C 1
ATOM 1730 O O . ALA A 1 211 ? -23.930 8.032 -14.286 1.00 93.25 211 ALA A O 1
ATOM 1731 N N . HIS A 1 212 ? -23.945 9.492 -12.578 1.00 94.31 212 HIS A N 1
ATOM 1732 C CA . HIS A 1 212 ? -24.007 10.691 -13.414 1.00 94.31 212 HIS A CA 1
ATOM 1733 C C . HIS A 1 212 ? -22.834 10.781 -14.409 1.00 94.31 212 HIS A C 1
ATOM 1735 O O . HIS A 1 212 ? -23.055 10.889 -15.615 1.00 94.31 212 HIS A O 1
ATOM 1741 N N . TYR A 1 213 ? -21.581 10.670 -13.944 1.00 92.75 213 TYR A N 1
ATOM 1742 C CA . TYR A 1 213 ? -20.425 10.748 -14.850 1.00 92.75 213 TYR A CA 1
ATOM 1743 C C . TYR A 1 213 ? -20.332 9.558 -15.802 1.00 92.75 213 TYR A C 1
ATOM 1745 O O . TYR A 1 213 ? -19.906 9.735 -16.942 1.00 92.75 213 TYR A O 1
ATOM 1753 N N . ARG A 1 214 ? -20.727 8.354 -15.365 1.00 90.19 214 ARG A N 1
ATOM 1754 C CA . ARG A 1 214 ? -20.822 7.194 -16.260 1.00 90.19 214 ARG A CA 1
ATOM 1755 C C . ARG A 1 214 ? -21.845 7.450 -17.354 1.00 90.19 214 ARG A C 1
ATOM 1757 O O . ARG A 1 214 ? -21.502 7.256 -18.509 1.00 90.19 214 ARG A O 1
ATOM 1764 N N . SER A 1 215 ? -23.035 7.948 -17.021 1.00 89.44 215 SER A N 1
ATOM 1765 C CA . SER A 1 215 ? -24.054 8.287 -18.020 1.00 89.44 215 SER A CA 1
ATOM 1766 C C . SER A 1 215 ? -23.491 9.236 -19.077 1.00 89.44 215 SER A C 1
ATOM 1768 O O . SER A 1 215 ? -23.529 8.911 -20.256 1.00 89.44 215 SER A O 1
ATOM 1770 N N . LEU A 1 216 ? -22.868 10.344 -18.658 1.00 88.62 216 LEU A N 1
ATOM 1771 C CA . LEU A 1 216 ? -22.263 11.316 -19.578 1.00 88.62 216 LEU A CA 1
ATOM 1772 C C . LEU A 1 216 ? -21.157 10.716 -20.457 1.00 88.62 216 LEU A C 1
ATOM 1774 O O . LEU A 1 216 ? -21.047 11.047 -21.633 1.00 88.62 216 LEU A O 1
ATOM 1778 N N . LEU A 1 217 ? -20.324 9.832 -19.903 1.00 87.62 217 LEU A N 1
ATOM 1779 C CA . LEU A 1 217 ? -19.235 9.191 -20.649 1.00 87.62 217 LEU A CA 1
ATOM 1780 C C . LEU A 1 217 ? -19.720 8.187 -21.689 1.00 87.62 217 LEU A C 1
ATOM 1782 O O . LEU A 1 217 ? -19.028 7.965 -22.688 1.00 87.62 217 LEU A O 1
ATOM 1786 N N . ARG A 1 218 ? -20.854 7.543 -21.405 1.00 86.12 218 ARG A N 1
ATOM 1787 C CA . ARG A 1 218 ? -21.405 6.432 -22.180 1.00 86.12 218 ARG A CA 1
ATOM 1788 C C . ARG A 1 218 ? -22.467 6.888 -23.183 1.00 86.12 218 ARG A C 1
ATOM 1790 O O . ARG A 1 218 ? -22.804 6.101 -24.063 1.00 86.12 218 ARG A O 1
ATOM 1797 N N . THR A 1 219 ? -22.933 8.140 -23.120 1.00 83.81 219 THR A N 1
ATOM 1798 C CA . THR A 1 219 ? -23.839 8.724 -24.121 1.00 83.81 219 THR A CA 1
ATOM 1799 C C . THR A 1 219 ? -23.307 8.486 -25.538 1.00 83.81 219 THR A C 1
ATOM 1801 O O . THR A 1 219 ? -22.205 8.914 -25.882 1.00 83.81 219 THR A O 1
ATOM 1804 N N . GLY A 1 220 ? -24.082 7.761 -26.351 1.00 76.75 220 GLY A N 1
ATOM 1805 C CA . GLY A 1 220 ? -23.751 7.454 -27.747 1.00 76.75 220 GLY A CA 1
ATOM 1806 C C . GLY A 1 220 ? -22.640 6.414 -27.963 1.00 76.75 220 GLY A C 1
ATOM 1807 O O . GLY A 1 220 ? -22.178 6.260 -29.092 1.00 76.75 220 GLY A O 1
ATOM 1808 N N . LYS A 1 221 ? -22.184 5.689 -26.928 1.00 79.69 221 LYS A N 1
ATOM 1809 C CA . LYS A 1 221 ? -21.095 4.696 -27.040 1.00 79.69 221 LYS A CA 1
ATOM 1810 C C . LYS A 1 221 ? -21.551 3.289 -26.658 1.00 79.69 221 LYS A C 1
ATOM 1812 O O . LYS A 1 221 ? -22.170 3.094 -25.619 1.00 79.69 221 LYS A O 1
ATOM 1817 N N . LYS A 1 222 ? -21.144 2.275 -27.432 1.00 74.62 222 LYS A N 1
ATOM 1818 C CA . LYS A 1 222 ? -21.307 0.848 -27.066 1.00 74.62 222 LYS A CA 1
ATOM 1819 C C . LYS A 1 222 ? -20.401 0.459 -25.890 1.00 74.62 222 LYS A C 1
ATOM 1821 O O . LYS A 1 222 ? -19.350 1.076 -25.712 1.00 74.62 222 LYS A O 1
ATOM 1826 N N . ASP A 1 223 ? -20.791 -0.548 -25.103 1.00 71.25 223 ASP A N 1
ATOM 1827 C CA . ASP A 1 223 ? -20.074 -0.973 -23.878 1.00 71.25 223 ASP A CA 1
ATOM 1828 C C . ASP A 1 223 ? -18.662 -1.494 -24.123 1.00 71.25 223 ASP A C 1
ATOM 1830 O O . ASP A 1 223 ? -17.830 -1.427 -23.233 1.00 71.25 223 ASP A O 1
ATOM 1834 N N . SER A 1 224 ? -18.342 -1.915 -25.342 1.00 72.00 224 SER A N 1
ATOM 1835 C CA . SER A 1 224 ? -16.993 -2.345 -25.719 1.00 72.00 224 SER A CA 1
ATOM 1836 C C . SER A 1 224 ? -16.078 -1.213 -26.201 1.00 72.00 224 SER A C 1
ATOM 1838 O O . SER A 1 224 ? -14.944 -1.475 -26.597 1.00 72.00 224 SER A O 1
ATOM 1840 N N . LYS A 1 225 ? -16.552 0.043 -26.236 1.00 69.88 225 LYS A N 1
ATOM 1841 C CA . LYS A 1 225 ? -15.812 1.168 -26.828 1.00 69.88 225 LYS A CA 1
ATOM 1842 C C . LYS A 1 225 ? -15.730 2.384 -25.906 1.00 69.88 225 LYS A C 1
ATOM 1844 O O . LYS A 1 225 ? -16.732 2.868 -25.376 1.00 69.88 225 LYS A O 1
ATOM 1849 N N . GLY A 1 226 ? -14.533 2.967 -25.849 1.00 69.25 226 GLY A N 1
ATOM 1850 C CA . GLY A 1 226 ? -14.255 4.250 -25.207 1.00 69.25 226 GLY A CA 1
ATOM 1851 C C . GLY A 1 226 ? -13.703 4.143 -23.784 1.00 69.25 226 GLY A C 1
ATOM 1852 O O . GLY A 1 2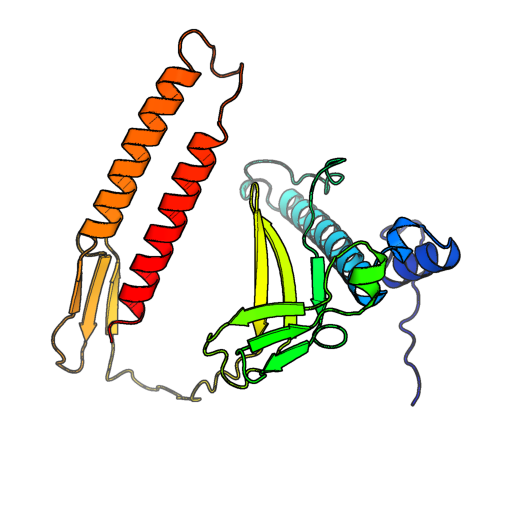26 ? -13.471 3.067 -23.248 1.00 69.25 226 GLY A O 1
ATOM 1853 N N . ILE A 1 227 ? -13.456 5.300 -23.172 1.00 75.56 227 ILE A N 1
ATOM 1854 C CA . ILE A 1 227 ? -12.909 5.387 -21.816 1.00 75.56 227 ILE A CA 1
ATOM 1855 C C . ILE A 1 227 ? -14.020 5.091 -20.800 1.00 75.56 227 ILE A C 1
ATOM 1857 O O . ILE A 1 227 ? -15.021 5.803 -20.742 1.00 75.56 227 ILE A O 1
ATOM 1861 N N . HIS A 1 228 ? -13.810 4.078 -19.958 1.00 81.19 228 HIS A N 1
ATOM 1862 C CA . HIS A 1 228 ? -14.763 3.666 -18.917 1.00 81.19 228 HIS A CA 1
ATOM 1863 C C . HIS A 1 228 ? -14.586 4.403 -17.583 1.00 81.19 228 HIS A C 1
ATOM 1865 O O . HIS A 1 228 ? -15.437 4.316 -16.694 1.00 81.19 228 HIS A O 1
ATOM 1871 N N . GLN A 1 229 ? -13.483 5.136 -17.420 1.00 84.38 229 GLN A N 1
ATOM 1872 C CA . GLN A 1 229 ? -13.164 5.827 -16.179 1.00 84.38 229 GLN A CA 1
ATOM 1873 C C . GLN A 1 229 ? -12.338 7.089 -16.438 1.00 84.38 229 GLN A C 1
ATOM 1875 O O . GLN A 1 229 ? -11.290 7.043 -17.073 1.00 84.38 229 GLN A O 1
ATOM 1880 N N . THR A 1 230 ? -12.781 8.222 -15.894 1.00 89.12 230 THR A N 1
ATOM 1881 C CA . THR A 1 230 ? -12.040 9.492 -15.964 1.00 89.12 230 THR A CA 1
ATOM 1882 C C . THR A 1 230 ? -11.212 9.743 -14.706 1.00 89.12 230 THR A C 1
ATOM 1884 O O . THR A 1 230 ? -11.506 9.209 -13.633 1.00 89.12 230 THR A O 1
ATOM 1887 N N . LYS A 1 231 ? -10.229 10.653 -14.796 1.00 87.12 231 LYS A N 1
ATOM 1888 C CA . LYS A 1 231 ? -9.489 11.163 -13.624 1.00 87.12 231 LYS A CA 1
ATOM 1889 C C . LYS A 1 231 ? -10.432 11.719 -12.547 1.00 87.12 231 LYS A C 1
ATOM 1891 O O . LYS A 1 231 ? -10.226 11.482 -11.360 1.00 87.12 231 LYS A O 1
ATOM 1896 N N . ARG A 1 232 ? -11.521 12.394 -12.943 1.00 89.94 232 ARG A N 1
ATOM 1897 C CA . ARG A 1 232 ? -12.545 12.904 -12.011 1.00 89.94 232 ARG A CA 1
ATOM 1898 C C . ARG A 1 232 ? -13.230 11.776 -11.234 1.00 89.94 232 ARG A C 1
ATOM 1900 O O . ARG A 1 232 ? -13.340 11.862 -10.014 1.00 89.94 232 ARG A O 1
ATOM 1907 N N . MET A 1 233 ? -13.637 10.702 -11.913 1.00 92.25 233 MET A N 1
ATOM 1908 C CA . MET A 1 233 ? -14.250 9.534 -11.264 1.00 92.25 233 MET A CA 1
ATOM 1909 C C . MET A 1 233 ? -13.288 8.817 -10.311 1.00 92.25 233 MET A C 1
ATOM 1911 O O . MET A 1 233 ? -13.709 8.375 -9.238 1.00 92.25 233 MET A O 1
ATOM 1915 N N . LYS A 1 234 ? -11.996 8.737 -10.663 1.00 89.19 234 LYS A N 1
ATOM 1916 C CA . LYS A 1 234 ? -10.954 8.213 -9.765 1.00 89.19 234 LYS A CA 1
ATOM 1917 C C . LYS A 1 234 ? -10.864 9.044 -8.482 1.00 89.19 234 LYS A C 1
ATOM 1919 O O . LYS A 1 234 ? -11.018 8.489 -7.399 1.00 89.19 234 LYS A O 1
ATOM 1924 N N . ARG A 1 235 ? -10.765 10.376 -8.591 1.00 89.81 235 ARG A N 1
ATOM 1925 C CA . ARG A 1 235 ? -10.735 11.289 -7.426 1.00 89.81 235 ARG A CA 1
ATOM 1926 C C . ARG A 1 235 ? -11.968 11.153 -6.527 1.00 89.81 235 ARG A C 1
ATOM 1928 O O . ARG A 1 235 ? -11.838 11.163 -5.307 1.00 89.81 235 ARG A O 1
ATOM 1935 N N . ILE A 1 236 ? -13.161 11.002 -7.110 1.00 93.12 236 ILE A N 1
ATOM 1936 C CA . ILE A 1 236 ? -14.408 10.779 -6.355 1.00 93.12 236 ILE A CA 1
ATOM 1937 C C . ILE A 1 236 ? -14.350 9.457 -5.578 1.00 93.12 236 ILE A C 1
ATOM 1939 O O . ILE A 1 236 ? -14.704 9.421 -4.399 1.00 93.12 236 ILE A O 1
ATOM 1943 N N . SER A 1 237 ? -13.859 8.391 -6.214 1.00 92.62 237 SER A N 1
ATOM 1944 C CA . SER A 1 237 ? -13.686 7.079 -5.577 1.00 92.62 237 SER A CA 1
ATOM 1945 C C . SER A 1 237 ? -12.673 7.133 -4.434 1.00 92.62 237 SER A C 1
ATOM 1947 O O . SER A 1 237 ? -12.952 6.654 -3.338 1.00 92.62 237 SER A O 1
ATOM 1949 N N . GLU A 1 238 ? -11.535 7.795 -4.638 1.00 89.94 238 GLU A N 1
ATOM 1950 C CA . GLU A 1 238 ? -10.533 7.987 -3.588 1.00 89.94 238 GLU A CA 1
ATOM 1951 C C . GLU A 1 238 ? -11.066 8.810 -2.415 1.00 89.94 238 GLU A C 1
ATOM 1953 O O . GLU A 1 238 ? -10.851 8.438 -1.262 1.00 89.94 238 GLU A O 1
ATOM 1958 N N . LYS A 1 239 ? -11.798 9.899 -2.685 1.00 92.00 239 LYS A N 1
ATOM 1959 C CA . LYS A 1 239 ? -12.421 10.722 -1.639 1.00 92.00 239 LYS A CA 1
ATOM 1960 C C . LYS A 1 239 ? -13.407 9.904 -0.806 1.00 92.00 239 LYS A C 1
ATOM 1962 O O . LYS A 1 239 ? -13.394 10.017 0.419 1.00 92.00 239 LYS A O 1
ATOM 1967 N N . ARG A 1 240 ? -14.222 9.058 -1.450 1.00 95.19 240 ARG A N 1
ATOM 1968 C CA . ARG A 1 240 ? -15.123 8.130 -0.754 1.00 95.19 240 ARG A CA 1
ATOM 1969 C C . ARG A 1 240 ? -14.338 7.158 0.120 1.00 95.19 240 ARG A C 1
ATOM 1971 O O . ARG A 1 240 ? -14.649 7.037 1.297 1.00 95.19 240 ARG A O 1
ATOM 1978 N N . ASN A 1 241 ? -13.307 6.515 -0.423 1.00 93.00 241 ASN A N 1
ATOM 1979 C CA . ASN A 1 241 ? -12.508 5.535 0.316 1.00 93.00 241 ASN A CA 1
ATOM 1980 C C . ASN A 1 241 ? -11.818 6.153 1.540 1.00 93.00 241 ASN A C 1
ATOM 1982 O O . ASN A 1 241 ? -11.809 5.538 2.601 1.00 93.00 241 ASN A O 1
ATOM 1986 N N . ARG A 1 242 ? -11.288 7.378 1.419 1.00 91.31 242 ARG A N 1
ATOM 1987 C CA . ARG A 1 242 ? -10.682 8.106 2.547 1.00 91.31 242 ARG A CA 1
ATOM 1988 C C . ARG A 1 242 ? -11.705 8.416 3.640 1.00 91.31 242 ARG A C 1
ATOM 1990 O O . ARG A 1 242 ? -11.417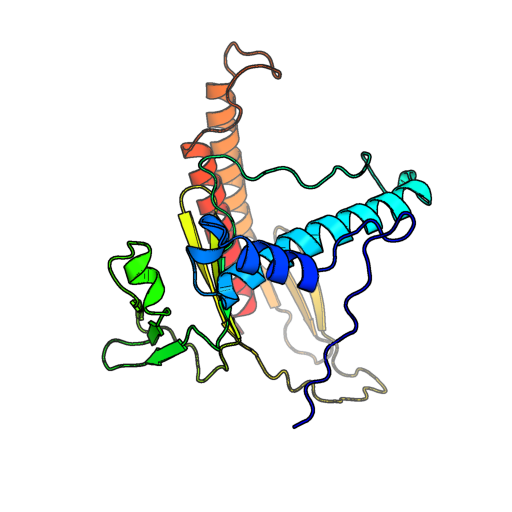 8.156 4.798 1.00 91.31 242 ARG A O 1
ATOM 1997 N N . ARG A 1 243 ? -12.898 8.906 3.274 1.00 94.44 243 ARG A N 1
ATOM 1998 C CA . ARG A 1 243 ? -13.983 9.169 4.237 1.00 94.44 243 ARG A CA 1
ATOM 1999 C C . ARG A 1 243 ? -14.449 7.904 4.946 1.00 94.44 243 ARG A C 1
ATOM 2001 O O . ARG A 1 243 ? -14.535 7.901 6.159 1.00 94.44 243 ARG A O 1
ATOM 2008 N N . VAL A 1 244 ? -14.707 6.827 4.204 1.00 93.38 244 VAL A N 1
ATOM 2009 C CA . VAL A 1 244 ? -15.131 5.553 4.808 1.00 93.38 244 VAL A CA 1
ATOM 2010 C C . VAL A 1 244 ? -14.063 5.029 5.767 1.00 93.38 244 VAL A C 1
ATOM 2012 O O . VAL A 1 244 ? -14.393 4.642 6.880 1.00 93.38 244 VAL A O 1
ATOM 2015 N N . LYS A 1 245 ? -12.782 5.070 5.374 1.00 91.69 245 LYS A N 1
ATOM 2016 C CA . LYS A 1 245 ? -11.678 4.653 6.246 1.00 91.69 245 LYS A CA 1
ATOM 2017 C C . LYS A 1 245 ? -11.612 5.483 7.533 1.00 91.69 245 LYS A C 1
ATOM 2019 O O . LYS A 1 245 ? -11.416 4.909 8.595 1.00 91.69 245 LYS A O 1
ATOM 2024 N N . ASP A 1 246 ? -11.776 6.801 7.432 1.00 92.25 246 ASP A N 1
ATOM 2025 C CA . ASP A 1 246 ? -11.790 7.712 8.583 1.00 92.25 246 ASP A CA 1
ATOM 2026 C C . ASP A 1 246 ? -12.957 7.416 9.539 1.00 92.25 246 ASP A C 1
ATOM 2028 O O . ASP A 1 246 ? -12.738 7.264 10.736 1.00 92.25 246 ASP A O 1
ATOM 2032 N N . ILE A 1 247 ? -14.174 7.236 9.010 1.00 90.69 247 ILE A N 1
ATOM 2033 C CA . ILE A 1 247 ? -15.359 6.910 9.821 1.00 90.69 247 ILE A CA 1
ATOM 2034 C C . ILE A 1 247 ? -15.174 5.574 10.548 1.00 90.69 247 ILE A C 1
ATOM 2036 O O . ILE A 1 247 ? -15.407 5.492 11.749 1.00 90.69 247 ILE A O 1
ATOM 2040 N N . LEU A 1 248 ? -14.710 4.535 9.844 1.00 90.50 248 LEU A N 1
ATOM 2041 C CA . LEU A 1 248 ? -14.447 3.228 10.456 1.00 90.50 248 LEU A CA 1
ATOM 2042 C C . LEU A 1 248 ? -13.367 3.312 11.540 1.00 90.50 248 LEU A C 1
ATOM 2044 O O . LEU A 1 248 ? -13.474 2.648 12.563 1.00 90.50 248 LEU A O 1
ATOM 2048 N N . HIS A 1 249 ? -12.335 4.131 11.331 1.00 88.38 249 HIS A N 1
ATOM 2049 C CA . HIS A 1 249 ? -11.280 4.314 12.322 1.00 88.38 249 HIS A CA 1
ATOM 2050 C C . HIS A 1 249 ? -11.804 4.987 13.594 1.00 88.38 249 HIS A C 1
ATOM 2052 O O . HIS A 1 249 ? -11.541 4.496 14.688 1.00 88.38 249 HIS A O 1
ATOM 2058 N N . LYS A 1 250 ? -12.603 6.050 13.449 1.00 87.25 250 LYS A N 1
ATOM 2059 C CA . LYS A 1 250 ? -13.253 6.739 14.573 1.00 87.25 250 LYS A CA 1
ATOM 2060 C C . LYS A 1 250 ? -14.225 5.831 15.318 1.00 87.25 250 LYS A C 1
ATOM 2062 O O . LYS A 1 250 ? -14.175 5.783 16.537 1.00 87.25 250 LYS A O 1
ATOM 2067 N N . ALA A 1 251 ? -15.014 5.034 14.598 1.00 86.06 251 ALA A N 1
ATOM 2068 C CA . ALA A 1 251 ? -15.927 4.062 15.199 1.00 86.06 251 ALA A CA 1
ATOM 2069 C C . ALA A 1 251 ? -15.210 3.033 16.093 1.00 86.06 251 ALA A C 1
ATOM 2071 O O . ALA A 1 251 ? -15.780 2.570 17.076 1.00 86.06 251 ALA A O 1
ATOM 2072 N N . ILE A 1 252 ? -13.967 2.673 15.756 1.00 82.19 252 ILE A N 1
ATOM 2073 C CA . ILE A 1 252 ? -13.146 1.755 16.558 1.00 82.19 252 ILE A CA 1
ATOM 2074 C C . ILE A 1 252 ? -12.454 2.493 17.719 1.00 82.19 252 ILE A C 1
ATOM 2076 O O . ILE A 1 252 ? -12.277 1.902 18.778 1.00 82.19 252 ILE A O 1
ATOM 2080 N N . GLN A 1 253 ? -12.062 3.758 17.526 1.00 74.25 253 GLN A N 1
ATOM 2081 C CA . GLN A 1 253 ? -11.338 4.567 18.517 1.00 74.25 253 GLN A CA 1
ATOM 2082 C C . GLN A 1 253 ? -12.212 5.282 19.551 1.00 74.25 253 GLN A C 1
ATOM 2084 O O . GLN A 1 253 ? -11.676 5.707 20.567 1.00 74.25 253 GLN A O 1
ATOM 2089 N N . GLU A 1 254 ? -13.515 5.457 19.323 1.00 58.72 254 GLU A N 1
ATOM 2090 C CA . GLU A 1 254 ? -14.437 6.145 20.248 1.00 58.72 254 GLU A CA 1
ATOM 2091 C C . GLU A 1 254 ? -14.695 5.386 21.575 1.00 58.72 254 GLU A C 1
ATOM 2093 O O . GLU A 1 254 ? -15.759 5.524 22.179 1.00 58.72 254 GLU A O 1
ATOM 2098 N N . LYS A 1 255 ? -13.736 4.592 22.067 1.00 46.53 255 LYS A N 1
ATOM 2099 C CA . LYS A 1 255 ? -13.814 3.889 23.351 1.00 46.53 255 LYS A CA 1
ATOM 2100 C C . LYS A 1 255 ? -12.489 3.863 24.096 1.00 46.53 255 LYS A C 1
ATOM 2102 O O . LYS A 1 255 ? -11.505 3.350 23.524 1.00 46.53 255 LYS A O 1
#

Foldseek 3Di:
DDPPDDDQDDCDPVNVQHDLVRVLVVCVVVVPVVCPLAPVVQSSVVSVVLSVQQVVQVVQQVVCVVCVPVDPDHRDHDDDADPPHDAKTKFFCVAKPWDADPQGIKIAGHCSVVVSPDPHSIDDPGHDCPDVFAWGIWMFHDDPVDTDTDTDTDDDPPPPPDPPPDDQWDWDWDADQQFRIWIDISVPDDIDTHGNVQLVVLVVVLVVVLVVVQCVQCVPHDPVDDDNDDPVNSVSVVVSVVSVVVSVVCVVVVD